Protein AF-A0A448AK67-F1 (afdb_monomer_lite)

Secondary structure (DSSP, 8-state):
-HHHHHHHHHHHHHHHHHHHHT--STTHHHHHHHHHHHHHHHHHHHHHHIIIIITTS-EEEE-S-S---TT--TTGGGGGSSSEEEEE--HHHHHHHHHTGGG-TT-HHHHHHHHHHHHHHHHHHHHHHHTT-TTEEEE-HHHHHHHH---PPP-HHHHHTTB-TT--TT-GGG---GGGTB-HHHHTTS-SSTT--TTS-HHHHHHHHHHHTTTTS-TT--HHHHHHHHHHHHHHHHHHHHHHHHHHT-EEE-S-HHHHHHHHHHHHHHHHHH--HHHHHHHHHHHHHHHHHHHHHTTT----HHHHHHHHHHTTHHHHHHHHHHHHHHH-SHHHHHHHHHHHHHHHH-

Structure (mmCIF, N/CA/C/O backbone):
data_AF-A0A448AK67-F1
#
_entry.id   AF-A0A448AK67-F1
#
loop_
_atom_site.group_PDB
_atom_site.id
_atom_site.type_symbol
_atom_site.label_atom_id
_atom_site.label_alt_id
_atom_site.label_comp_id
_atom_site.label_asym_id
_atom_site.label_entity_id
_atom_site.label_seq_id
_atom_site.pdbx_PDB_ins_code
_atom_site.Cartn_x
_atom_site.Cartn_y
_atom_site.Cartn_z
_atom_site.occupancy
_atom_site.B_iso_or_equiv
_atom_site.auth_seq_id
_atom_site.auth_comp_id
_atom_site.auth_asym_id
_atom_site.auth_atom_id
_atom_site.pdbx_PDB_model_num
ATOM 1 N N . MET A 1 1 ? -24.041 2.734 10.562 1.00 89.06 1 MET A N 1
ATOM 2 C CA . MET A 1 1 ? -23.127 2.331 9.462 1.00 89.06 1 MET A CA 1
ATOM 3 C C . MET A 1 1 ? -21.930 1.578 10.019 1.00 89.06 1 MET A C 1
ATOM 5 O O . MET A 1 1 ? -21.722 0.447 9.604 1.00 89.06 1 MET A O 1
ATOM 9 N N . LEU A 1 2 ? -21.221 2.155 10.997 1.00 90.81 2 LEU A N 1
ATOM 10 C CA . LEU A 1 2 ? -20.106 1.512 11.704 1.00 90.81 2 LEU A CA 1
ATOM 11 C C . LEU A 1 2 ? -20.457 0.111 12.234 1.00 90.81 2 LEU A C 1
ATOM 13 O O . LEU A 1 2 ? -19.720 -0.823 11.960 1.00 90.81 2 LEU A O 1
ATOM 17 N N . ASP A 1 3 ? -21.639 -0.088 12.827 1.00 93.88 3 ASP A N 1
ATOM 18 C CA . ASP A 1 3 ? -22.063 -1.426 13.288 1.00 93.88 3 ASP A CA 1
ATOM 19 C C . ASP A 1 3 ? -22.118 -2.471 12.164 1.00 93.88 3 ASP A C 1
ATOM 21 O O . ASP A 1 3 ? -21.787 -3.636 12.368 1.00 93.88 3 ASP A O 1
ATOM 25 N N . LYS A 1 4 ? -22.513 -2.064 10.947 1.00 95.62 4 LYS A N 1
ATOM 26 C CA . LYS A 1 4 ? -22.530 -2.958 9.778 1.00 95.62 4 LYS A CA 1
ATOM 27 C C . LYS A 1 4 ? -21.113 -3.277 9.298 1.00 95.62 4 LYS A C 1
ATOM 29 O O . LYS A 1 4 ? -20.881 -4.402 8.855 1.00 95.62 4 LYS A O 1
ATOM 34 N N . LEU A 1 5 ? -20.187 -2.318 9.383 1.00 94.94 5 LEU A N 1
ATOM 35 C CA . LEU A 1 5 ? -18.769 -2.549 9.093 1.00 94.94 5 LEU A CA 1
ATOM 36 C C . LEU A 1 5 ? -18.161 -3.503 10.122 1.00 94.94 5 LEU A C 1
ATOM 38 O O . LEU A 1 5 ? -17.613 -4.523 9.724 1.00 94.94 5 LEU A O 1
ATOM 42 N N . ASN A 1 6 ? -18.361 -3.247 11.416 1.00 95.81 6 ASN A N 1
ATOM 43 C CA . ASN A 1 6 ? -17.881 -4.106 12.502 1.00 95.81 6 ASN A CA 1
ATOM 44 C C . ASN A 1 6 ? -18.432 -5.532 12.359 1.00 95.81 6 ASN A C 1
ATOM 46 O O . ASN A 1 6 ? -17.672 -6.494 12.364 1.00 95.81 6 ASN A O 1
ATOM 50 N N . LYS A 1 7 ? -19.739 -5.679 12.091 1.00 97.25 7 LYS A N 1
ATOM 51 C CA . LYS A 1 7 ? -20.342 -6.988 11.800 1.00 97.25 7 LYS A CA 1
ATOM 52 C C . LYS A 1 7 ? -19.694 -7.671 10.591 1.00 97.25 7 LYS A C 1
ATOM 54 O O . LYS A 1 7 ? -19.496 -8.881 10.611 1.00 97.25 7 LYS A O 1
ATOM 59 N N . THR A 1 8 ? -19.354 -6.911 9.550 1.00 97.94 8 THR A N 1
ATOM 60 C CA . THR A 1 8 ? -18.662 -7.445 8.367 1.00 97.94 8 THR A CA 1
ATOM 61 C C . THR A 1 8 ? -17.252 -7.924 8.713 1.00 97.94 8 THR A C 1
ATOM 63 O O . THR A 1 8 ? -16.873 -8.988 8.239 1.00 97.94 8 THR A O 1
ATOM 66 N N . GLN A 1 9 ? -16.513 -7.225 9.583 1.00 98.12 9 GLN A N 1
ATOM 67 C CA . GLN A 1 9 ? -15.209 -7.688 10.081 1.00 98.12 9 GLN A CA 1
ATOM 68 C C . GLN A 1 9 ? -15.343 -8.998 10.874 1.00 98.12 9 GLN A C 1
ATOM 70 O O . GLN A 1 9 ? -14.605 -9.944 10.621 1.00 98.12 9 GLN A O 1
ATOM 75 N N . THR A 1 10 ? -16.346 -9.116 11.753 1.00 98.00 10 THR A N 1
ATOM 76 C CA . THR A 1 10 ? -16.616 -10.363 12.492 1.00 98.00 10 THR A CA 1
ATOM 77 C C . THR A 1 10 ? -17.006 -11.522 11.567 1.00 98.00 10 THR A C 1
ATOM 79 O O . THR A 1 10 ? -16.594 -12.662 11.779 1.00 98.00 10 THR A O 1
ATOM 82 N N . GLU A 1 11 ? -17.825 -11.266 10.543 1.00 98.44 11 GLU A N 1
ATOM 83 C CA . GLU A 1 11 ? -18.169 -12.271 9.530 1.00 98.44 11 GLU A CA 1
ATOM 84 C C . GLU A 1 11 ? -16.936 -12.689 8.720 1.00 98.44 11 GLU A C 1
ATOM 86 O O . GLU A 1 11 ? -16.759 -13.879 8.457 1.00 98.44 11 GLU A O 1
ATOM 91 N N . TYR A 1 12 ? -16.067 -11.733 8.380 1.00 98.50 12 TYR A N 1
ATOM 92 C CA . TYR A 1 12 ? -14.835 -12.007 7.653 1.00 98.50 12 TYR A CA 1
ATOM 93 C C . TYR A 1 12 ? -13.858 -12.845 8.479 1.00 98.50 12 TYR A C 1
ATOM 95 O O . TYR A 1 12 ? -13.353 -13.853 7.997 1.00 98.50 12 TYR A O 1
ATOM 103 N N . PHE A 1 13 ? -13.691 -12.518 9.760 1.00 98.50 13 PHE A N 1
ATOM 104 C CA . PHE A 1 13 ? -12.898 -13.302 10.704 1.00 98.50 13 PHE A CA 1
ATOM 105 C C . PHE A 1 13 ? -13.353 -14.763 10.786 1.00 98.50 13 PHE A C 1
ATOM 107 O O . PHE A 1 13 ? -12.536 -15.680 10.733 1.00 98.50 13 PHE A O 1
ATOM 114 N N . LYS A 1 14 ? -14.669 -15.002 10.857 1.00 98.25 14 LYS A N 1
ATOM 115 C CA . LYS A 1 14 ? -15.230 -16.363 10.862 1.00 98.25 14 LYS A CA 1
ATOM 116 C C . LYS A 1 14 ? -14.946 -17.109 9.559 1.00 98.25 14 LYS A C 1
ATOM 118 O O . LYS A 1 14 ? -14.622 -18.294 9.605 1.00 98.25 14 LYS A O 1
ATOM 123 N N . LEU A 1 15 ? -15.058 -16.425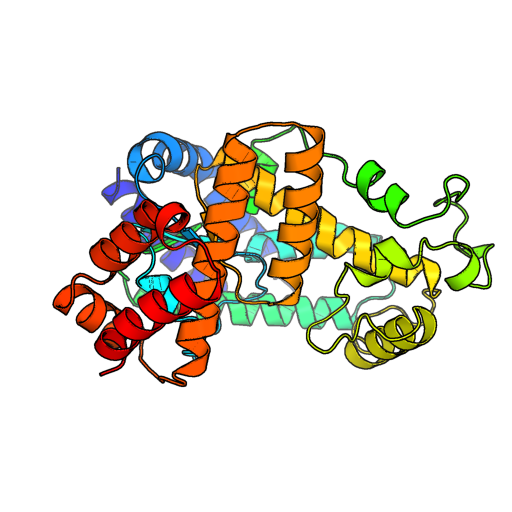 8.419 1.00 98.19 15 LEU A N 1
ATOM 124 C CA . LEU A 1 15 ? -14.719 -17.000 7.118 1.00 98.19 15 LEU A CA 1
ATOM 125 C C . LEU A 1 15 ? -13.239 -17.389 7.060 1.00 98.19 15 LEU A C 1
ATOM 127 O O . LEU A 1 15 ? -12.936 -18.522 6.699 1.00 98.19 15 LEU A O 1
ATOM 131 N N . LEU A 1 16 ? -12.336 -16.490 7.461 1.00 97.75 16 LEU A N 1
ATOM 132 C CA . LEU A 1 16 ? -10.899 -16.760 7.475 1.00 97.75 16 LEU A CA 1
ATOM 133 C C . LEU A 1 16 ? -10.538 -17.905 8.428 1.00 97.75 16 LEU A C 1
ATOM 135 O O . LEU A 1 16 ? -9.760 -18.769 8.039 1.00 97.75 16 LEU A O 1
ATOM 139 N N . LYS A 1 17 ? -11.150 -17.989 9.621 1.00 97.31 17 LYS A N 1
ATOM 140 C CA . LYS A 1 17 ? -10.943 -19.122 10.545 1.00 97.31 17 LYS A CA 1
ATOM 141 C C . LYS A 1 17 ? -11.359 -20.455 9.919 1.00 97.31 17 LYS A C 1
ATOM 143 O O . LYS A 1 17 ? -10.630 -21.434 10.038 1.00 97.31 17 LYS A O 1
ATOM 148 N N . SER A 1 18 ? -12.504 -20.488 9.235 1.00 95.94 18 SER A N 1
ATOM 149 C CA . SER A 1 18 ? -12.962 -21.687 8.520 1.00 95.94 18 SER A CA 1
ATOM 150 C C . SER A 1 18 ? -12.036 -22.050 7.363 1.00 95.94 18 SER A C 1
ATOM 152 O O . SER A 1 18 ? -11.704 -23.217 7.213 1.00 95.94 18 SER A O 1
ATOM 154 N N . ILE A 1 19 ? -11.604 -21.069 6.567 1.00 94.94 19 ILE A N 1
ATOM 155 C CA . ILE A 1 19 ? -10.659 -21.303 5.472 1.00 94.94 19 ILE A CA 1
ATOM 156 C C . ILE A 1 19 ? -9.353 -21.859 6.024 1.00 94.94 19 ILE A C 1
ATOM 158 O O . ILE A 1 19 ? -8.892 -22.876 5.531 1.00 94.94 19 ILE A O 1
ATOM 162 N N . ARG A 1 20 ? -8.787 -21.231 7.061 1.00 94.06 20 ARG A N 1
ATOM 163 C CA . ARG A 1 20 ? -7.493 -21.611 7.630 1.00 94.06 20 ARG A CA 1
ATOM 164 C C . ARG A 1 20 ? -7.476 -23.037 8.183 1.00 94.06 20 ARG A C 1
ATOM 166 O O . ARG A 1 20 ? -6.448 -23.698 8.063 1.00 94.06 20 ARG A O 1
ATOM 173 N N . ALA A 1 21 ? -8.589 -23.497 8.757 1.00 91.88 21 ALA A N 1
ATOM 174 C CA . ALA A 1 21 ? -8.736 -24.858 9.274 1.00 91.88 21 ALA A CA 1
ATOM 175 C C . ALA A 1 21 ? -8.690 -25.933 8.170 1.00 91.88 21 ALA A C 1
ATOM 177 O O . ALA A 1 21 ? -8.151 -27.010 8.402 1.00 91.88 21 ALA A O 1
ATOM 178 N N . ASP A 1 22 ? -9.197 -25.609 6.977 1.00 89.12 22 ASP A N 1
ATOM 179 C CA . ASP A 1 22 ? -9.280 -26.510 5.819 1.00 89.12 22 ASP A CA 1
ATOM 180 C C . ASP A 1 22 ? -8.235 -26.166 4.732 1.00 89.12 22 ASP A C 1
ATOM 182 O O . ASP A 1 22 ? -8.370 -26.568 3.571 1.00 89.12 22 ASP A O 1
ATOM 186 N N . LEU A 1 23 ? -7.238 -25.334 5.057 1.00 85.62 23 LEU A N 1
ATOM 187 C CA . LEU A 1 23 ? -6.332 -24.751 4.068 1.00 85.62 23 LEU A CA 1
ATOM 188 C C . LEU A 1 23 ? -5.204 -25.719 3.712 1.00 85.62 23 LEU A C 1
ATOM 190 O O . LEU A 1 23 ? -4.308 -25.955 4.520 1.00 85.62 23 LEU A O 1
ATOM 194 N N . ASP A 1 24 ? -5.211 -26.180 2.464 1.00 81.00 24 ASP A N 1
ATOM 195 C CA . ASP A 1 24 ? -4.074 -26.834 1.823 1.00 81.00 24 ASP A CA 1
ATOM 196 C C . ASP A 1 24 ? -3.498 -25.926 0.722 1.00 81.00 24 ASP A C 1
ATOM 198 O O . ASP A 1 24 ? -4.220 -25.195 0.036 1.00 81.00 24 ASP A O 1
ATOM 202 N N . VAL A 1 25 ? -2.179 -25.984 0.545 1.00 76.44 25 VAL A N 1
ATOM 203 C CA . VAL A 1 25 ? -1.403 -25.260 -0.468 1.00 76.44 25 VAL A CA 1
ATOM 204 C C . VAL A 1 25 ? -1.915 -25.572 -1.876 1.00 76.44 25 VAL A C 1
ATOM 206 O O . VAL A 1 25 ? -1.860 -24.717 -2.769 1.00 76.44 25 VAL A O 1
ATOM 209 N N . GLU A 1 26 ? -2.415 -26.783 -2.117 1.00 77.81 26 GLU A N 1
ATOM 210 C CA . GLU A 1 26 ? -2.932 -27.190 -3.427 1.00 77.81 26 GLU A CA 1
ATOM 211 C C . GLU A 1 26 ? -4.226 -26.441 -3.800 1.00 77.81 26 GLU A C 1
ATOM 213 O O . GLU A 1 26 ? -4.313 -25.918 -4.919 1.00 77.81 26 GLU A O 1
ATOM 218 N N . ASP A 1 27 ? -5.115 -26.221 -2.825 1.00 83.50 27 ASP A N 1
ATOM 219 C CA . ASP A 1 27 ? -6.487 -25.712 -2.998 1.00 83.50 27 ASP A CA 1
ATOM 220 C C . ASP A 1 27 ? -6.668 -24.208 -2.724 1.00 83.50 27 ASP A C 1
ATOM 222 O O . ASP A 1 27 ? -7.790 -23.700 -2.641 1.00 83.50 27 ASP A O 1
ATOM 226 N N . ILE A 1 28 ? -5.576 -23.446 -2.629 1.00 87.75 28 ILE A N 1
ATOM 227 C CA . ILE A 1 28 ? -5.622 -22.002 -2.334 1.00 87.75 28 ILE A CA 1
ATOM 228 C C . ILE A 1 28 ? -6.575 -21.226 -3.256 1.00 87.75 28 ILE A C 1
ATOM 230 O O . ILE A 1 28 ? -7.288 -20.344 -2.782 1.00 87.75 28 ILE A O 1
ATOM 234 N N . GLY A 1 29 ? -6.638 -21.560 -4.550 1.00 87.94 29 GLY A N 1
ATOM 235 C CA . GLY A 1 29 ? -7.537 -20.881 -5.494 1.00 87.94 29 GLY A CA 1
ATOM 236 C C . GLY A 1 29 ? -9.013 -20.991 -5.092 1.00 87.94 29 GLY A C 1
ATOM 237 O O . GLY A 1 29 ? -9.721 -19.989 -5.061 1.00 87.94 29 GLY A O 1
ATOM 238 N N . TYR A 1 30 ? -9.454 -22.185 -4.683 1.00 90.12 30 TYR A N 1
ATOM 239 C CA . TYR A 1 30 ? -10.825 -22.423 -4.226 1.00 90.12 30 TYR A CA 1
ATOM 240 C C . TYR A 1 30 ? -11.161 -21.633 -2.953 1.00 90.12 30 TYR A C 1
ATOM 242 O O . TYR A 1 30 ? -12.260 -21.093 -2.804 1.00 90.12 30 TYR A O 1
ATOM 250 N N . HIS A 1 31 ? -10.210 -21.529 -2.026 1.00 92.31 31 HIS A N 1
ATOM 251 C CA . HIS A 1 31 ? -10.400 -20.766 -0.793 1.00 92.31 31 HIS A CA 1
ATOM 252 C C . HIS A 1 31 ? -10.431 -19.254 -1.038 1.00 92.31 31 HIS A C 1
ATOM 254 O O . HIS A 1 31 ? -11.308 -18.566 -0.511 1.00 92.31 31 HIS A O 1
ATOM 260 N N . LEU A 1 32 ? -9.545 -18.739 -1.893 1.00 93.44 32 LEU A N 1
ATOM 261 C CA . LEU A 1 32 ? -9.559 -17.337 -2.316 1.00 93.44 32 LEU A CA 1
ATOM 262 C C . LEU A 1 32 ? -10.859 -16.975 -3.054 1.00 93.44 32 LEU A C 1
ATOM 264 O O . LEU A 1 32 ? -11.382 -15.877 -2.871 1.00 93.44 32 LEU A O 1
ATOM 268 N N . ASP A 1 33 ? -11.459 -17.910 -3.791 1.00 93.12 33 ASP A N 1
ATOM 269 C CA . ASP A 1 33 ? -12.769 -17.723 -4.424 1.00 93.12 33 ASP A CA 1
ATOM 270 C C . ASP A 1 33 ? -13.912 -17.509 -3.427 1.00 93.12 33 ASP A C 1
ATOM 272 O O . ASP A 1 33 ? -14.828 -16.709 -3.664 1.00 93.12 33 ASP A O 1
ATOM 276 N N . LYS A 1 34 ? -13.870 -18.178 -2.270 1.00 95.12 34 LYS A N 1
ATOM 277 C CA . LYS A 1 34 ? -14.830 -17.919 -1.185 1.00 95.12 34 LYS A CA 1
ATOM 278 C C . LYS A 1 34 ? -14.673 -16.495 -0.649 1.00 95.12 34 LYS A C 1
ATOM 280 O O . LYS A 1 34 ? -15.679 -15.816 -0.432 1.00 95.12 34 LYS A O 1
ATOM 285 N N . ILE A 1 35 ? -13.431 -16.030 -0.490 1.00 96.75 35 ILE A N 1
ATOM 286 C CA . ILE A 1 35 ? -13.109 -14.658 -0.063 1.00 96.75 35 ILE A CA 1
ATOM 287 C C . ILE A 1 35 ? -13.589 -13.644 -1.109 1.00 96.75 35 ILE A C 1
ATOM 289 O O . ILE A 1 35 ? -14.253 -12.665 -0.757 1.00 96.75 35 ILE A O 1
ATOM 293 N N . ARG A 1 36 ? -13.356 -13.917 -2.399 1.00 95.94 36 ARG A N 1
ATOM 294 C CA . ARG A 1 36 ? -13.821 -13.091 -3.522 1.00 95.94 36 ARG A CA 1
ATOM 295 C C . ARG A 1 36 ? -15.333 -12.909 -3.464 1.00 95.94 36 ARG A C 1
ATOM 297 O O . ARG A 1 36 ? -15.835 -11.787 -3.471 1.00 95.94 36 ARG A O 1
ATOM 304 N N . ASN A 1 37 ? -16.065 -14.014 -3.330 1.00 96.06 37 ASN A N 1
ATOM 305 C CA . ASN A 1 37 ? -17.523 -14.012 -3.237 1.00 96.06 37 ASN A CA 1
ATOM 306 C C . ASN A 1 37 ? -18.044 -13.264 -2.004 1.00 96.06 37 ASN A C 1
ATOM 308 O O . ASN A 1 37 ? -19.073 -12.585 -2.082 1.00 96.06 37 ASN A O 1
ATOM 312 N N . PHE A 1 38 ? -17.357 -13.380 -0.866 1.00 98.00 38 PHE A N 1
ATOM 313 C CA . PHE A 1 38 ? -17.692 -12.632 0.341 1.00 98.00 38 PHE A CA 1
ATOM 314 C C . PHE A 1 38 ? -17.591 -11.123 0.095 1.00 98.00 38 PHE A C 1
ATOM 316 O O . PHE A 1 38 ? -18.586 -10.410 0.253 1.00 98.00 38 PHE A O 1
ATOM 323 N N . TRP A 1 39 ? -16.436 -10.641 -0.364 1.00 97.44 39 TRP A N 1
ATOM 324 C CA . TRP A 1 39 ? -16.211 -9.211 -0.574 1.00 97.44 39 TRP A CA 1
ATOM 325 C C . TRP A 1 39 ? -17.051 -8.638 -1.708 1.00 97.44 39 TRP A C 1
ATOM 327 O O . TRP A 1 39 ? -17.624 -7.557 -1.555 1.00 97.44 39 TRP A O 1
ATOM 337 N N . PHE A 1 40 ? -17.253 -9.396 -2.786 1.00 95.31 40 PHE A N 1
ATOM 338 C CA . PHE A 1 40 ? -18.152 -8.997 -3.863 1.00 95.31 40 PHE A CA 1
ATOM 339 C C . PHE A 1 40 ? -19.573 -8.726 -3.349 1.00 95.31 40 PHE A C 1
ATOM 341 O O . PHE A 1 40 ? -20.180 -7.719 -3.715 1.00 95.31 40 PHE A O 1
ATOM 348 N N . LYS A 1 41 ? -20.107 -9.558 -2.443 1.00 95.94 41 LYS A N 1
ATOM 349 C CA . LYS A 1 41 ? -21.425 -9.332 -1.814 1.00 95.94 41 LYS A CA 1
ATOM 350 C C . LYS A 1 41 ? -21.443 -8.111 -0.887 1.00 95.94 41 LYS A C 1
ATOM 352 O O . LYS A 1 41 ? -22.504 -7.522 -0.682 1.00 95.94 41 LYS A O 1
ATOM 357 N N . LYS A 1 42 ? -20.296 -7.724 -0.324 1.00 96.62 42 LYS A N 1
ATOM 358 C CA . LYS A 1 42 ? -20.153 -6.581 0.594 1.00 96.62 42 LYS A CA 1
ATOM 359 C C . LYS A 1 42 ? -19.771 -5.273 -0.102 1.00 96.62 42 LYS A C 1
ATOM 361 O O . LYS A 1 42 ? -19.862 -4.233 0.543 1.00 96.62 42 LYS A O 1
ATOM 366 N N . ARG A 1 43 ? -19.436 -5.286 -1.399 1.00 95.00 43 ARG A N 1
ATOM 367 C CA . ARG A 1 43 ? -18.977 -4.104 -2.159 1.00 95.00 43 ARG A CA 1
ATOM 368 C C . ARG A 1 43 ? -19.835 -2.856 -1.930 1.00 95.00 43 ARG A C 1
ATOM 370 O O . ARG A 1 43 ? -19.312 -1.815 -1.552 1.00 95.00 43 ARG A O 1
ATOM 377 N N . ARG A 1 44 ? -21.166 -3.002 -1.983 1.00 94.25 44 ARG A N 1
ATOM 378 C CA . ARG A 1 44 ? -22.095 -1.877 -1.819 1.00 94.25 44 ARG A CA 1
ATOM 379 C C . ARG A 1 44 ? -22.064 -1.270 -0.424 1.00 94.25 44 ARG A C 1
ATOM 381 O O . ARG A 1 44 ? -22.253 -0.068 -0.269 1.00 94.25 44 ARG A O 1
ATOM 388 N N . LEU A 1 45 ? -21.827 -2.087 0.601 1.00 95.88 45 LEU A N 1
ATOM 389 C CA . LEU A 1 45 ? -21.641 -1.587 1.959 1.00 95.88 45 LEU A CA 1
ATOM 390 C C . LEU A 1 45 ? -20.374 -0.731 2.046 1.00 95.88 45 LEU A C 1
ATOM 392 O O . LEU A 1 45 ? -20.418 0.321 2.675 1.00 95.88 45 LEU A O 1
ATOM 396 N N . ILE A 1 46 ? -19.283 -1.170 1.413 1.00 96.00 46 ILE A N 1
ATOM 397 C CA . ILE A 1 46 ? -18.006 -0.446 1.402 1.00 96.00 46 ILE A CA 1
ATOM 398 C C . ILE A 1 46 ? -18.115 0.857 0.604 1.00 96.00 46 ILE A C 1
ATOM 400 O O . ILE A 1 46 ? -17.662 1.887 1.089 1.00 96.00 46 ILE A O 1
ATOM 404 N N . GLU A 1 47 ? -18.791 0.859 -0.549 1.00 93.81 47 GLU A N 1
ATOM 405 C CA . GLU A 1 47 ? -19.079 2.085 -1.312 1.00 93.81 47 GLU A CA 1
ATOM 406 C C . GLU A 1 47 ? -19.830 3.121 -0.461 1.00 93.81 47 GLU A C 1
ATOM 408 O O . GLU A 1 47 ? -19.451 4.288 -0.386 1.00 93.81 47 GLU A O 1
ATOM 413 N N . ILE A 1 48 ? -20.886 2.690 0.238 1.00 94.00 48 ILE A N 1
ATOM 414 C CA . ILE A 1 48 ? -21.662 3.578 1.110 1.00 94.00 48 ILE A CA 1
ATOM 415 C C . ILE A 1 48 ? -20.808 4.024 2.310 1.00 94.00 48 ILE A C 1
ATOM 417 O O . ILE A 1 48 ? -20.842 5.190 2.698 1.00 94.00 48 ILE A O 1
ATOM 421 N N . ALA A 1 49 ? -20.018 3.129 2.906 1.00 94.19 49 ALA A N 1
ATOM 422 C CA . ALA A 1 49 ? -19.100 3.495 3.981 1.00 94.19 49 ALA A CA 1
ATOM 423 C C . ALA A 1 49 ? -18.082 4.544 3.523 1.00 94.19 49 ALA A C 1
ATOM 425 O O . ALA A 1 49 ? -17.853 5.516 4.237 1.00 94.19 49 ALA A O 1
ATOM 426 N N . SER A 1 50 ? -17.551 4.419 2.310 1.00 93.19 50 SER A N 1
ATOM 427 C CA . SER A 1 50 ? -16.687 5.439 1.735 1.00 93.19 50 SER A CA 1
ATOM 428 C C . SER A 1 50 ? -17.379 6.792 1.653 1.00 93.19 50 SER A C 1
ATOM 430 O O . SER A 1 50 ? -16.841 7.768 2.157 1.00 93.19 50 SER A O 1
ATOM 432 N N . GLN A 1 51 ? -18.604 6.863 1.137 1.00 91.31 51 GLN A N 1
ATOM 433 C CA . GLN A 1 51 ? -19.295 8.143 0.948 1.00 91.31 51 GLN A CA 1
ATOM 434 C C . GLN A 1 51 ? -19.700 8.848 2.250 1.00 91.31 51 GLN A C 1
ATOM 436 O O . GLN A 1 51 ? -19.747 10.079 2.282 1.00 91.31 51 GLN A O 1
ATOM 441 N N . TYR A 1 52 ? -20.018 8.092 3.306 1.00 90.50 52 TYR A N 1
ATOM 442 C CA . TYR A 1 52 ? -20.621 8.644 4.529 1.00 90.50 52 TYR A CA 1
ATOM 443 C C . TYR A 1 52 ? -19.765 8.505 5.792 1.00 90.50 52 TYR A C 1
ATOM 445 O O . TYR A 1 52 ? -20.054 9.171 6.785 1.00 90.50 52 TYR A O 1
ATOM 453 N N . VAL A 1 53 ? -18.757 7.629 5.790 1.00 90.56 53 VAL A N 1
ATOM 454 C CA . VAL A 1 53 ? -17.860 7.389 6.933 1.00 90.56 53 VAL A CA 1
ATOM 455 C C . VAL A 1 53 ? -16.442 7.850 6.610 1.00 90.56 53 VAL A C 1
ATOM 457 O O . VAL A 1 53 ? -15.890 8.631 7.383 1.00 90.56 53 VAL A O 1
ATOM 460 N N . PHE A 1 54 ? -15.859 7.391 5.497 1.00 89.94 54 PHE A N 1
ATOM 461 C CA . PHE A 1 54 ? -14.453 7.671 5.157 1.00 89.94 54 PHE A CA 1
ATOM 462 C C . PHE A 1 54 ? -14.264 9.041 4.494 1.00 89.94 54 PHE A C 1
ATOM 464 O O . PHE A 1 54 ? -13.318 9.773 4.787 1.00 89.94 54 PHE A O 1
ATOM 471 N N . ASN A 1 55 ? -15.215 9.433 3.650 1.00 80.19 55 ASN A N 1
ATOM 472 C CA . ASN A 1 55 ? -15.280 10.774 3.102 1.00 80.19 55 ASN A CA 1
ATOM 473 C C . ASN A 1 55 ? -15.458 11.763 4.262 1.00 80.19 55 ASN A C 1
ATOM 475 O O . ASN A 1 55 ? -16.380 11.617 5.070 1.00 80.19 55 ASN A O 1
ATOM 479 N N . LYS A 1 56 ? -14.592 12.783 4.317 1.00 66.50 56 LYS A N 1
ATOM 480 C CA . LYS A 1 56 ? -14.505 13.822 5.367 1.00 66.50 56 LYS A CA 1
ATOM 481 C C . LYS A 1 56 ? -13.796 13.429 6.671 1.00 66.50 56 LYS A C 1
ATOM 483 O O . LYS A 1 56 ? -13.906 14.178 7.641 1.00 66.50 56 LYS A O 1
ATOM 488 N N . SER A 1 57 ? -13.096 12.295 6.745 1.00 73.38 57 SER A N 1
ATOM 489 C CA . SER A 1 57 ? -12.562 11.801 8.027 1.00 73.38 57 SER A CA 1
ATOM 490 C C . SER A 1 57 ? -11.065 11.491 8.081 1.00 73.38 57 SER A C 1
ATOM 492 O O . SER A 1 57 ? -10.667 10.749 8.967 1.00 73.38 57 SER A O 1
ATOM 494 N N . ASP A 1 58 ? -10.219 12.065 7.214 1.00 86.62 58 ASP A N 1
ATOM 495 C CA . ASP A 1 58 ? -8.770 11.767 7.200 1.00 86.62 58 ASP A CA 1
ATOM 496 C C . ASP A 1 58 ? -8.515 10.256 7.338 1.00 86.62 58 ASP A C 1
ATOM 498 O O . ASP A 1 58 ? -7.886 9.788 8.287 1.00 86.62 58 ASP A O 1
ATOM 502 N N . THR A 1 59 ? -9.127 9.486 6.435 1.00 93.94 59 THR A N 1
ATOM 503 C CA . THR A 1 59 ? -9.014 8.026 6.417 1.00 93.94 59 THR A CA 1
ATOM 504 C C . THR A 1 59 ? -7.785 7.629 5.618 1.00 93.94 59 THR A C 1
ATOM 506 O O . THR A 1 59 ? -7.635 8.054 4.469 1.00 93.94 59 THR A O 1
ATOM 509 N N . TYR A 1 60 ? -6.936 6.789 6.202 1.00 94.69 60 TYR A N 1
ATOM 510 C CA . TYR A 1 60 ? -5.736 6.281 5.545 1.00 94.69 60 TYR A CA 1
ATOM 511 C C . TYR A 1 60 ? -5.864 4.793 5.281 1.00 94.69 60 TYR A C 1
ATOM 513 O O . TYR A 1 60 ? -6.473 4.072 6.074 1.00 94.69 60 TYR A O 1
ATOM 521 N N . PHE A 1 61 ? -5.281 4.327 4.181 1.00 95.44 61 PHE A N 1
ATOM 522 C CA . PHE A 1 61 ? -5.238 2.908 3.873 1.00 95.44 61 PHE A CA 1
ATOM 523 C C . PHE A 1 61 ? -3.811 2.418 3.637 1.00 95.44 61 PHE A C 1
ATOM 525 O O . PHE A 1 61 ? -3.070 2.978 2.833 1.00 95.44 61 PHE A O 1
ATOM 532 N N . TYR A 1 62 ? -3.426 1.382 4.374 1.00 95.50 62 TYR A N 1
ATOM 533 C CA . TYR A 1 62 ? -2.139 0.711 4.273 1.00 95.50 62 TYR A CA 1
ATOM 534 C C . TYR A 1 62 ? -2.176 -0.223 3.069 1.00 95.50 62 TYR A C 1
ATOM 536 O O . TYR A 1 62 ? -2.945 -1.185 3.065 1.00 95.50 62 TYR A O 1
ATOM 544 N N . THR A 1 63 ? -1.391 0.083 2.038 1.00 94.50 63 THR A N 1
ATOM 545 C CA . THR A 1 63 ? -1.460 -0.588 0.731 1.00 94.50 63 THR A CA 1
ATOM 546 C C . THR A 1 63 ? -0.068 -0.900 0.187 1.00 94.50 63 THR A C 1
ATOM 548 O O . THR A 1 63 ? 0.942 -0.630 0.833 1.00 94.50 63 THR A O 1
ATOM 551 N N . ALA A 1 64 ? -0.025 -1.515 -0.998 1.00 88.88 64 ALA A N 1
ATOM 552 C CA . ALA A 1 64 ? 1.190 -1.933 -1.696 1.00 88.88 64 ALA A CA 1
ATOM 553 C C . ALA A 1 64 ? 2.116 -2.868 -0.900 1.00 88.88 64 ALA A C 1
ATOM 555 O O . ALA A 1 64 ? 3.303 -2.982 -1.195 1.00 88.88 64 ALA A O 1
ATOM 556 N N . THR A 1 65 ? 1.571 -3.569 0.091 1.00 86.81 65 THR A N 1
ATOM 557 C CA . THR A 1 65 ? 2.292 -4.606 0.825 1.00 86.81 65 THR A CA 1
ATOM 558 C C . THR A 1 65 ? 1.811 -5.997 0.421 1.00 86.81 65 THR A C 1
ATOM 560 O O . THR A 1 65 ? 0.666 -6.189 0.009 1.00 86.81 65 THR A O 1
ATOM 563 N N . SER A 1 66 ? 2.691 -6.984 0.573 1.00 82.06 66 SER A N 1
ATOM 564 C CA . SER A 1 66 ? 2.326 -8.398 0.450 1.00 82.06 66 SER A CA 1
ATOM 565 C C . SER A 1 66 ? 1.650 -8.946 1.711 1.00 82.06 66 SER A C 1
ATOM 567 O O . SER A 1 66 ? 0.784 -9.809 1.622 1.00 82.06 66 SER A O 1
ATOM 569 N N . ARG A 1 67 ? 2.001 -8.424 2.889 1.00 83.94 67 ARG A N 1
ATOM 570 C CA . ARG A 1 67 ? 1.382 -8.786 4.169 1.00 83.94 67 ARG A CA 1
ATOM 571 C C . ARG A 1 67 ? 1.621 -7.703 5.214 1.00 83.94 67 ARG A C 1
ATOM 573 O O . ARG A 1 67 ? 2.587 -6.945 5.116 1.00 83.94 67 ARG A O 1
ATOM 580 N N . PHE A 1 68 ? 0.761 -7.633 6.219 1.00 87.06 68 PHE A N 1
ATOM 581 C CA . PHE A 1 68 ? 1.013 -6.825 7.405 1.00 87.06 68 PHE A CA 1
ATOM 582 C C . PHE A 1 68 ? 1.695 -7.711 8.446 1.00 87.06 68 PHE A C 1
ATOM 584 O O . PHE A 1 68 ? 1.019 -8.481 9.116 1.00 87.06 68 PHE A O 1
ATOM 591 N N . ASN A 1 69 ? 3.021 -7.623 8.570 1.00 84.75 69 ASN A N 1
ATOM 592 C CA . ASN A 1 69 ? 3.745 -8.428 9.551 1.00 84.75 69 ASN A CA 1
ATOM 593 C C . ASN A 1 69 ? 3.423 -7.953 10.973 1.00 84.75 69 ASN A C 1
ATOM 595 O O . ASN A 1 69 ? 3.993 -6.963 11.426 1.00 84.75 69 ASN A O 1
ATOM 599 N N . VAL A 1 70 ? 2.537 -8.664 11.673 1.00 85.56 70 VAL A N 1
ATOM 600 C CA . VAL A 1 70 ? 2.071 -8.279 13.017 1.00 85.56 70 VAL A CA 1
ATOM 601 C C . VAL A 1 70 ? 3.163 -8.347 14.086 1.00 85.56 70 VAL A C 1
ATOM 603 O O . VAL A 1 70 ? 3.009 -7.751 15.151 1.00 85.56 70 VAL A O 1
ATOM 606 N N . GLU A 1 71 ? 4.258 -9.059 13.811 1.00 85.06 71 GLU A N 1
ATOM 607 C CA . GLU A 1 71 ? 5.429 -9.132 14.689 1.00 85.06 71 GLU A CA 1
ATOM 608 C C . GLU A 1 71 ? 6.332 -7.896 14.564 1.00 85.06 71 GLU A C 1
ATOM 610 O O . GLU A 1 71 ? 7.079 -7.583 15.490 1.00 85.06 71 GLU A O 1
ATOM 615 N N . SER A 1 72 ? 6.270 -7.178 13.436 1.00 86.75 72 SER A N 1
ATOM 616 C CA . SER A 1 72 ? 7.035 -5.946 13.227 1.00 86.75 72 SER A CA 1
ATOM 617 C C . SER A 1 72 ? 6.280 -4.748 13.798 1.00 86.75 72 SER A C 1
ATOM 619 O O . SER A 1 72 ? 5.094 -4.545 13.539 1.00 86.75 72 SER A O 1
ATOM 621 N N . THR A 1 73 ? 6.993 -3.915 14.552 1.00 89.12 73 THR A N 1
ATOM 622 C CA . THR A 1 73 ? 6.473 -2.656 15.102 1.00 89.12 73 THR A CA 1
ATOM 623 C C . THR A 1 73 ? 6.758 -1.451 14.201 1.00 89.12 73 THR A C 1
ATOM 625 O O . THR A 1 73 ? 6.178 -0.387 14.411 1.00 89.12 73 THR A O 1
ATOM 628 N N . ASP A 1 74 ? 7.551 -1.623 13.137 1.00 86.69 74 ASP A N 1
ATOM 629 C CA . ASP A 1 74 ? 8.072 -0.543 12.277 1.00 86.69 74 ASP A CA 1
ATOM 630 C C . ASP A 1 74 ? 6.979 0.312 11.626 1.00 86.69 74 ASP A C 1
ATOM 632 O O . ASP A 1 74 ? 7.194 1.469 11.262 1.00 86.69 74 ASP A O 1
ATOM 636 N N . ASN A 1 75 ? 5.791 -0.268 11.459 1.00 90.25 75 ASN A N 1
ATOM 637 C CA . ASN A 1 75 ? 4.660 0.361 10.791 1.00 90.25 75 ASN A CA 1
ATOM 638 C C . ASN A 1 75 ? 3.492 0.660 11.738 1.00 90.25 75 ASN A C 1
ATOM 640 O O . ASN A 1 75 ? 2.438 1.097 11.275 1.00 90.25 75 ASN A O 1
ATOM 644 N N . ASN A 1 76 ? 3.656 0.481 13.054 1.00 93.38 76 ASN A N 1
ATOM 645 C CA . ASN A 1 76 ? 2.559 0.652 14.010 1.00 93.38 76 ASN A CA 1
ATOM 646 C C . ASN A 1 76 ? 2.052 2.096 14.107 1.00 93.38 76 ASN A C 1
ATOM 648 O O . ASN A 1 76 ? 0.895 2.308 14.478 1.00 93.38 76 ASN A O 1
ATOM 652 N N . ILE A 1 77 ? 2.850 3.082 13.678 1.00 93.81 77 ILE A N 1
ATOM 653 C CA . ILE A 1 77 ? 2.403 4.474 13.523 1.00 93.81 77 ILE A CA 1
ATOM 654 C C . ILE A 1 77 ? 1.149 4.602 12.650 1.00 93.81 77 ILE A C 1
ATOM 656 O O . ILE A 1 77 ? 0.328 5.490 12.873 1.00 93.81 77 ILE A O 1
ATOM 660 N N . PHE A 1 78 ? 0.939 3.677 11.709 1.00 94.56 78 PHE A N 1
ATOM 661 C CA . PHE A 1 78 ? -0.262 3.638 10.884 1.00 94.56 78 PHE A CA 1
ATOM 662 C C . PHE A 1 78 ? -1.552 3.638 11.720 1.00 94.56 78 PHE A C 1
ATOM 664 O O . PHE A 1 78 ? -2.489 4.356 11.381 1.00 94.56 78 PHE A O 1
ATOM 671 N N . PHE A 1 79 ? -1.591 2.920 12.850 1.00 94.25 79 PHE A N 1
ATOM 672 C CA . PHE A 1 79 ? -2.791 2.765 13.687 1.00 94.25 79 PHE A CA 1
ATOM 673 C C . PHE A 1 79 ? -3.240 4.033 14.422 1.00 94.25 79 PHE A C 1
ATOM 675 O O . PHE A 1 79 ? -4.308 4.030 15.044 1.00 94.25 79 PHE A O 1
ATOM 682 N N . VAL A 1 80 ? -2.435 5.096 14.379 1.00 93.56 80 VAL A N 1
ATOM 683 C CA . VAL A 1 80 ? -2.703 6.366 15.070 1.00 93.56 80 VAL A CA 1
ATOM 684 C C . VAL A 1 80 ? -2.727 7.569 14.126 1.00 93.56 80 VAL A C 1
ATOM 686 O O . VAL A 1 80 ? -2.963 8.695 14.565 1.00 93.56 80 VAL A O 1
ATOM 689 N N . ILE A 1 81 ? -2.527 7.346 12.823 1.00 90.31 81 ILE A N 1
ATOM 690 C CA . ILE A 1 81 ? -2.647 8.378 11.792 1.00 90.31 81 ILE A CA 1
ATOM 691 C C . ILE A 1 81 ? -4.073 8.364 11.245 1.00 90.31 81 ILE A C 1
ATOM 693 O O . ILE A 1 81 ? -4.531 7.362 10.700 1.00 90.31 81 ILE A O 1
ATOM 697 N N . GLY A 1 82 ? -4.765 9.498 11.330 1.00 89.38 82 GLY A N 1
ATOM 698 C CA . GLY A 1 82 ? -6.133 9.616 10.827 1.00 89.38 82 GLY A CA 1
ATOM 699 C C . GLY A 1 82 ? -7.215 9.213 11.817 1.00 89.38 82 GLY A C 1
ATOM 700 O O . GLY A 1 82 ? -6.945 8.678 12.892 1.00 89.38 82 GLY A O 1
ATOM 701 N N . LYS A 1 83 ? -8.472 9.451 11.435 1.00 91.56 83 LYS A N 1
ATOM 702 C CA . LYS A 1 83 ? -9.620 9.002 12.235 1.00 91.56 83 LYS A CA 1
ATOM 703 C C . LYS A 1 83 ? -9.917 7.520 12.026 1.00 91.56 83 LYS A C 1
ATOM 705 O O . LYS A 1 83 ? -10.348 6.854 12.966 1.00 91.56 83 LYS A O 1
ATOM 710 N N . TYR A 1 84 ? -9.722 7.040 10.800 1.00 94.50 84 TYR A N 1
ATOM 711 C CA . TYR A 1 84 ? -9.932 5.653 10.403 1.00 94.50 84 TYR A CA 1
ATOM 712 C C . TYR A 1 84 ? -8.716 5.127 9.652 1.00 94.50 84 TYR A C 1
ATOM 714 O O . TYR A 1 84 ? -8.087 5.848 8.873 1.00 94.50 84 TYR A O 1
ATOM 722 N N . GLN A 1 85 ? -8.437 3.848 9.865 1.00 95.62 85 GLN A N 1
ATOM 723 C CA . GLN A 1 85 ? -7.340 3.128 9.241 1.00 95.62 85 GLN A CA 1
ATOM 724 C C . GLN A 1 85 ? -7.896 1.916 8.507 1.00 95.62 85 GLN A C 1
ATOM 726 O O . GLN A 1 85 ? -8.702 1.166 9.057 1.00 95.62 85 GLN A O 1
ATOM 731 N N . ILE A 1 86 ? -7.470 1.707 7.268 1.00 96.88 86 ILE A N 1
ATOM 732 C CA . ILE A 1 86 ? -7.888 0.556 6.472 1.00 96.88 86 ILE A CA 1
ATOM 733 C C . ILE A 1 86 ? -6.659 -0.243 6.055 1.00 96.88 86 ILE A C 1
ATOM 735 O O . ILE A 1 86 ? -5.770 0.295 5.411 1.00 96.88 86 ILE A O 1
ATOM 739 N N . TYR A 1 87 ? -6.590 -1.526 6.385 1.00 97.19 87 TYR A N 1
ATOM 740 C CA . TYR A 1 87 ? -5.623 -2.409 5.748 1.00 97.19 87 TYR A CA 1
ATOM 741 C C . TYR A 1 87 ? -6.207 -2.934 4.435 1.00 97.19 87 TYR A C 1
ATOM 743 O O . TYR A 1 87 ? -7.259 -3.580 4.432 1.00 97.19 87 TYR A O 1
ATOM 751 N N . ASP A 1 88 ? -5.536 -2.616 3.328 1.00 96.31 88 ASP A N 1
ATOM 752 C CA . ASP A 1 88 ? -5.884 -3.092 1.995 1.00 96.31 88 ASP A CA 1
ATOM 753 C C . ASP A 1 88 ? -5.477 -4.552 1.827 1.00 96.31 88 ASP A C 1
ATOM 755 O O . ASP A 1 88 ? -4.315 -4.870 1.573 1.00 96.31 88 ASP A O 1
ATOM 759 N N . ASP A 1 89 ? -6.454 -5.431 2.016 1.00 95.25 89 ASP A N 1
ATOM 760 C CA . ASP A 1 89 ? -6.252 -6.874 2.030 1.00 95.25 89 ASP A CA 1
ATOM 761 C C . ASP A 1 89 ? -5.730 -7.386 0.665 1.00 95.25 89 ASP A C 1
ATOM 763 O O . ASP A 1 89 ? -6.451 -7.322 -0.342 1.00 95.25 89 ASP A O 1
ATOM 767 N N . PRO A 1 90 ? -4.491 -7.917 0.608 1.00 91.69 90 PRO A N 1
ATOM 768 C CA . PRO A 1 90 ? -3.856 -8.319 -0.638 1.00 91.69 90 PRO A CA 1
ATOM 769 C C . PRO A 1 90 ? -4.305 -9.701 -1.132 1.00 91.69 90 PRO A C 1
ATOM 771 O O . PRO A 1 90 ? -3.956 -10.066 -2.255 1.00 91.69 90 PRO A O 1
ATOM 774 N N . LEU A 1 91 ? -5.075 -10.478 -0.354 1.00 93.94 91 LEU A N 1
ATOM 775 C CA . LEU A 1 91 ? -5.383 -11.880 -0.666 1.00 93.94 91 LEU A CA 1
ATOM 776 C C . LEU A 1 91 ? -5.985 -12.073 -2.063 1.00 93.94 91 LEU A C 1
ATOM 778 O O . LEU A 1 91 ? -5.625 -13.002 -2.785 1.00 93.94 91 LEU A O 1
ATOM 782 N N . LEU A 1 92 ? -6.867 -11.164 -2.478 1.00 91.50 92 LEU A N 1
ATOM 783 C CA . LEU A 1 92 ? -7.516 -11.233 -3.789 1.00 91.50 92 LEU A CA 1
ATOM 784 C C . LEU A 1 92 ? -6.603 -10.811 -4.945 1.00 91.50 92 LEU A C 1
ATOM 786 O O . LEU A 1 92 ? -6.826 -11.250 -6.070 1.00 91.50 92 LEU A O 1
ATOM 790 N N . SER A 1 93 ? -5.532 -10.059 -4.674 1.00 85.88 93 SER A N 1
ATOM 791 C CA . SER A 1 93 ? -4.496 -9.784 -5.682 1.00 85.88 93 SER A CA 1
ATOM 792 C C . SER A 1 93 ? -3.733 -11.061 -6.052 1.00 85.88 93 SER A C 1
ATOM 794 O O . SER A 1 93 ? -3.312 -11.229 -7.194 1.00 85.88 93 SER A O 1
ATOM 796 N N . TYR A 1 94 ? -3.582 -11.999 -5.111 1.00 85.38 94 TYR A N 1
ATOM 797 C CA . TYR A 1 94 ? -2.941 -13.287 -5.380 1.00 85.38 94 TYR A CA 1
ATOM 798 C C . TYR A 1 94 ? -3.807 -14.219 -6.216 1.00 85.38 94 TYR A C 1
ATOM 800 O O . TYR A 1 94 ? -3.270 -14.967 -7.032 1.00 85.38 94 TYR A O 1
ATOM 808 N N . LEU A 1 95 ? -5.132 -14.153 -6.059 1.00 84.88 95 LEU A N 1
ATOM 809 C CA . LEU A 1 95 ? -6.057 -14.949 -6.863 1.00 84.88 95 LEU A CA 1
ATOM 810 C C . LEU A 1 95 ? -5.886 -14.651 -8.356 1.00 84.88 95 LEU A C 1
ATOM 812 O O . LEU A 1 95 ? -5.760 -15.585 -9.140 1.00 84.88 95 LEU A O 1
ATOM 816 N N . GLU A 1 96 ? -5.781 -13.373 -8.734 1.00 78.75 96 GLU A N 1
ATOM 817 C CA . GLU A 1 96 ? -5.598 -12.971 -10.136 1.00 78.75 96 GLU A CA 1
ATOM 818 C C . GLU A 1 96 ? -4.329 -13.572 -10.763 1.00 78.75 96 GLU A C 1
ATOM 820 O O . GLU A 1 96 ? -4.321 -13.928 -11.941 1.00 78.75 96 GLU A O 1
ATOM 825 N N . VAL A 1 97 ? -3.258 -13.721 -9.978 1.00 78.56 97 VAL A N 1
ATOM 826 C CA . VAL A 1 97 ? -2.002 -14.341 -10.428 1.00 78.56 97 VAL A CA 1
ATOM 827 C C . VAL A 1 97 ? -2.134 -15.866 -10.493 1.00 78.56 97 VAL A C 1
ATOM 829 O O . VAL A 1 97 ? -1.677 -16.490 -11.449 1.00 78.56 97 VAL A O 1
ATOM 832 N N . ILE A 1 98 ? -2.788 -16.475 -9.499 1.00 77.56 98 ILE A N 1
ATOM 833 C CA . ILE A 1 98 ? -2.981 -17.930 -9.394 1.00 77.56 98 ILE A CA 1
ATOM 834 C C . ILE A 1 98 ? -3.971 -18.457 -10.446 1.00 77.56 98 ILE A C 1
ATOM 836 O O . ILE A 1 98 ? -3.828 -19.597 -10.881 1.00 77.56 98 ILE A O 1
ATOM 840 N N . GLU A 1 99 ? -4.966 -17.678 -10.870 1.00 75.69 99 GLU A N 1
ATOM 841 C CA . GLU A 1 99 ? -5.915 -18.075 -11.922 1.00 75.69 99 GLU A CA 1
ATOM 842 C C . GLU A 1 99 ? -5.281 -18.030 -13.325 1.00 75.69 99 GLU A C 1
ATOM 844 O O . GLU A 1 99 ? -5.679 -18.788 -14.204 1.00 75.69 99 GLU A O 1
ATOM 849 N N . ARG A 1 100 ? -4.237 -17.216 -13.543 1.00 69.25 100 ARG A N 1
ATOM 850 C CA . ARG A 1 100 ? -3.560 -17.053 -14.849 1.00 69.25 100 ARG A CA 1
ATOM 851 C C . ARG A 1 100 ? -2.460 -18.088 -15.132 1.00 69.25 100 ARG A C 1
ATOM 853 O O . ARG A 1 100 ? -1.580 -17.828 -15.957 1.00 69.25 100 ARG A O 1
ATOM 860 N N . LYS A 1 101 ? -2.510 -19.255 -14.475 1.00 57.88 101 LYS A N 1
ATOM 861 C CA . LYS A 1 101 ? -1.488 -20.328 -14.507 1.00 57.88 101 LYS A CA 1
ATOM 862 C C . LYS A 1 101 ? -1.016 -20.718 -15.908 1.00 57.88 101 LYS A C 1
ATOM 864 O O . LYS A 1 101 ? 0.174 -20.963 -16.081 1.00 57.88 101 LYS A O 1
ATOM 869 N N . ASP A 1 102 ? -1.900 -20.698 -16.902 1.00 51.31 102 ASP A N 1
ATOM 870 C CA . ASP A 1 102 ? -1.564 -21.082 -18.281 1.00 51.31 102 ASP A CA 1
ATOM 871 C C . ASP A 1 102 ? -0.552 -20.127 -18.947 1.00 51.31 102 ASP A C 1
ATOM 873 O O . ASP A 1 102 ? 0.165 -20.512 -19.866 1.00 51.31 102 ASP A O 1
ATOM 877 N N . THR A 1 103 ? -0.417 -18.900 -18.437 1.00 52.19 103 THR A N 1
ATOM 878 C CA . THR A 1 103 ? 0.585 -17.909 -18.886 1.00 52.19 103 THR A CA 1
ATOM 879 C C . THR A 1 103 ? 1.927 -18.035 -18.151 1.00 52.19 103 THR A C 1
ATOM 881 O O . THR A 1 103 ? 2.888 -17.345 -18.479 1.00 52.19 103 THR A O 1
ATOM 884 N N . VAL A 1 104 ? 1.995 -18.882 -17.118 1.00 54.69 104 VAL A N 1
ATOM 885 C CA . VAL A 1 104 ? 3.001 -18.846 -16.040 1.00 54.69 104 VAL A CA 1
ATOM 886 C C . VAL A 1 104 ? 3.828 -20.151 -16.018 1.00 54.69 104 VAL A C 1
ATOM 888 O O . VAL A 1 104 ? 4.430 -20.511 -15.011 1.00 54.69 104 VAL A O 1
ATOM 891 N N . LEU A 1 105 ? 3.928 -20.831 -17.170 1.00 51.72 105 LEU A N 1
ATOM 892 C CA . LEU A 1 105 ? 4.613 -22.120 -17.418 1.00 51.72 105 LEU A CA 1
ATOM 893 C C . LEU A 1 105 ? 6.096 -22.212 -16.978 1.00 51.72 105 LEU A C 1
ATOM 895 O O . LEU A 1 105 ? 6.693 -23.283 -17.055 1.00 51.72 105 LEU A O 1
ATOM 899 N N . HIS A 1 106 ? 6.704 -21.121 -16.505 1.00 57.53 106 HIS A N 1
ATOM 900 C CA . HIS A 1 106 ? 8.102 -21.061 -16.054 1.00 57.53 106 HIS A CA 1
ATOM 901 C C . HIS A 1 106 ? 8.284 -20.537 -14.618 1.00 57.53 106 HIS A C 1
ATOM 903 O O . HIS A 1 106 ? 9.386 -20.155 -14.234 1.00 57.53 106 HIS A O 1
ATOM 909 N N . PHE A 1 107 ? 7.223 -20.520 -13.807 1.00 67.31 107 PHE A N 1
ATOM 910 C CA . PHE A 1 107 ? 7.207 -19.861 -12.493 1.00 67.31 107 PHE A CA 1
ATOM 911 C C . PHE A 1 107 ? 6.748 -20.784 -11.349 1.00 67.31 107 PHE A C 1
ATOM 913 O O . PHE A 1 107 ? 6.258 -20.301 -10.331 1.00 67.31 107 PHE A O 1
ATOM 920 N N . ASP A 1 108 ? 6.914 -22.104 -11.448 1.00 72.75 108 ASP A N 1
ATOM 921 C CA . ASP A 1 108 ? 6.453 -23.044 -10.406 1.00 72.75 108 ASP A CA 1
ATOM 922 C C . ASP A 1 108 ? 6.978 -22.704 -8.999 1.00 72.75 108 ASP A C 1
ATOM 924 O O . ASP A 1 108 ? 6.235 -22.731 -8.012 1.00 72.75 108 ASP A O 1
ATOM 928 N N . THR A 1 109 ? 8.253 -22.314 -8.899 1.00 76.06 109 THR A N 1
ATOM 929 C CA . THR A 1 109 ? 8.868 -21.857 -7.641 1.00 76.06 109 THR A CA 1
ATOM 930 C C . THR A 1 109 ? 8.204 -20.585 -7.116 1.00 76.06 109 THR A C 1
ATOM 932 O O . THR A 1 109 ? 7.913 -20.483 -5.922 1.00 76.06 109 THR A O 1
ATOM 935 N N . TYR A 1 110 ? 7.928 -19.627 -8.001 1.00 78.38 110 TYR A N 1
ATOM 936 C CA . TYR A 1 110 ? 7.246 -18.384 -7.655 1.00 78.38 110 TYR A CA 1
ATOM 937 C C . TYR A 1 110 ? 5.807 -18.642 -7.199 1.00 78.38 110 TYR A C 1
ATOM 939 O O . TYR A 1 110 ? 5.404 -18.141 -6.153 1.00 78.38 110 TYR A O 1
ATOM 947 N N . LEU A 1 111 ? 5.060 -19.494 -7.908 1.00 80.06 111 LEU A N 1
ATOM 948 C CA . LEU A 1 111 ? 3.698 -19.879 -7.542 1.00 80.06 111 LEU A CA 1
ATOM 949 C C . LEU A 1 111 ? 3.649 -20.547 -6.164 1.00 80.06 111 LEU A C 1
ATOM 951 O O . LEU A 1 111 ? 2.760 -20.243 -5.370 1.00 80.06 111 LEU A O 1
ATOM 955 N N . ARG A 1 112 ? 4.615 -21.415 -5.840 1.00 82.62 112 ARG A N 1
ATOM 956 C CA . ARG A 1 112 ? 4.714 -22.027 -4.505 1.00 82.62 112 ARG A CA 1
ATOM 957 C C . ARG A 1 112 ? 4.974 -20.986 -3.416 1.00 82.62 112 ARG A C 1
ATOM 959 O O . ARG A 1 112 ? 4.313 -21.010 -2.383 1.00 82.62 112 ARG A O 1
ATOM 966 N N . LYS A 1 113 ? 5.896 -20.048 -3.649 1.00 84.31 113 LYS A N 1
ATOM 967 C CA . LYS A 1 113 ? 6.162 -18.945 -2.710 1.00 84.31 113 LYS A CA 1
ATOM 968 C C . LYS A 1 113 ? 4.940 -18.055 -2.518 1.00 84.31 113 LYS A C 1
ATOM 970 O O . LYS A 1 113 ? 4.628 -17.687 -1.393 1.00 84.31 113 LYS A O 1
ATOM 975 N N . LEU A 1 114 ? 4.230 -17.746 -3.600 1.00 86.25 114 LEU A N 1
ATOM 976 C CA . LEU A 1 114 ? 3.009 -16.947 -3.566 1.00 86.25 114 LEU A CA 1
ATOM 977 C C . LEU A 1 114 ? 1.922 -17.617 -2.724 1.00 86.25 114 LEU A C 1
ATOM 979 O O . LEU A 1 114 ? 1.291 -16.980 -1.888 1.00 86.25 114 LEU A O 1
ATOM 983 N N . LYS A 1 115 ? 1.749 -18.925 -2.915 1.00 88.19 115 LYS A N 1
ATOM 984 C CA . LYS A 1 115 ? 0.830 -19.751 -2.137 1.00 88.19 115 LYS A CA 1
ATOM 985 C C . LYS A 1 115 ? 1.165 -19.746 -0.641 1.00 88.19 115 LYS A C 1
ATOM 987 O O . LYS A 1 115 ? 0.268 -19.564 0.172 1.00 88.19 115 LYS A O 1
ATOM 992 N N . ASN A 1 116 ? 2.439 -19.866 -0.272 1.00 88.38 116 ASN A N 1
ATOM 993 C CA . ASN A 1 116 ? 2.845 -19.761 1.134 1.00 88.38 116 ASN A CA 1
ATOM 994 C C . ASN A 1 116 ? 2.564 -18.367 1.710 1.00 88.38 116 ASN A C 1
ATOM 996 O O . ASN A 1 116 ? 2.026 -18.265 2.809 1.00 88.38 116 ASN A O 1
ATOM 1000 N N . LYS A 1 117 ? 2.824 -17.303 0.938 1.00 89.44 117 LYS A N 1
ATOM 1001 C CA . LYS A 1 117 ? 2.487 -15.932 1.349 1.00 89.44 117 LYS A CA 1
ATOM 1002 C C . LYS A 1 117 ? 0.995 -15.756 1.624 1.00 89.44 117 LYS A C 1
ATOM 1004 O O . LYS A 1 117 ? 0.653 -15.084 2.581 1.00 89.44 117 LYS A O 1
ATOM 1009 N N . VAL A 1 118 ? 0.109 -16.389 0.850 1.00 92.25 118 VAL A N 1
ATOM 1010 C CA . VAL A 1 118 ? -1.341 -16.375 1.129 1.00 92.25 118 VAL A CA 1
ATOM 1011 C C . VAL A 1 118 ? -1.650 -16.938 2.520 1.00 92.25 118 VAL A C 1
ATOM 1013 O O . VAL A 1 118 ? -2.466 -16.364 3.236 1.00 92.25 118 VAL A O 1
ATOM 1016 N N . ILE A 1 119 ? -1.000 -18.038 2.909 1.00 91.25 119 ILE A N 1
ATOM 1017 C CA . ILE A 1 119 ? -1.195 -18.662 4.226 1.00 91.25 119 ILE A CA 1
ATOM 1018 C C . ILE A 1 119 ? -0.727 -17.712 5.333 1.00 91.25 119 ILE A C 1
ATOM 1020 O O . ILE A 1 119 ? -1.493 -17.431 6.251 1.00 91.25 119 ILE A O 1
ATOM 1024 N N . GLU A 1 120 ? 0.487 -17.171 5.204 1.00 92.31 120 GLU A N 1
ATOM 1025 C CA . GLU A 1 120 ? 1.051 -16.196 6.149 1.00 92.31 120 GLU A CA 1
ATOM 1026 C C . GLU A 1 120 ? 0.160 -14.950 6.275 1.00 92.31 120 GLU A C 1
ATOM 1028 O O . GLU A 1 120 ? -0.149 -14.514 7.380 1.00 92.31 120 GLU A O 1
ATOM 1033 N N . SER A 1 121 ? -0.330 -14.415 5.152 1.00 94.44 121 SER A N 1
ATOM 1034 C CA . SER A 1 121 ? -1.260 -13.284 5.143 1.00 94.44 121 SER A CA 1
ATOM 1035 C C . SER A 1 121 ? -2.570 -13.609 5.865 1.00 94.44 121 SER A C 1
ATOM 1037 O O . SER A 1 121 ? -3.081 -12.757 6.583 1.00 94.44 121 SER A O 1
ATOM 1039 N N . ILE A 1 122 ? -3.133 -14.814 5.704 1.00 95.44 122 ILE A N 1
ATOM 1040 C CA . ILE A 1 122 ? -4.342 -15.221 6.442 1.00 95.44 122 ILE A CA 1
ATOM 1041 C C . ILE A 1 122 ? -4.066 -15.252 7.950 1.00 95.44 122 ILE A C 1
ATOM 1043 O O . ILE A 1 122 ? -4.902 -14.774 8.718 1.00 95.44 122 ILE A O 1
ATOM 1047 N N . ASP A 1 123 ? -2.912 -15.773 8.369 1.00 94.94 123 ASP A N 1
ATOM 1048 C CA . ASP A 1 123 ? -2.520 -15.826 9.781 1.00 94.94 123 ASP A CA 1
ATOM 1049 C C . ASP A 1 123 ? -2.372 -14.413 10.379 1.00 94.94 123 ASP A C 1
ATOM 1051 O O . ASP A 1 123 ? -2.981 -14.115 11.410 1.00 94.94 123 ASP A O 1
ATOM 1055 N N . ASP A 1 124 ? -1.678 -13.509 9.680 1.00 95.44 124 ASP A N 1
ATOM 1056 C CA . ASP A 1 124 ? -1.548 -12.095 10.064 1.00 95.44 124 ASP A CA 1
ATOM 1057 C C . ASP A 1 124 ? -2.931 -11.410 10.182 1.00 95.44 124 ASP A C 1
ATOM 1059 O O . ASP A 1 124 ? -3.230 -10.720 11.164 1.00 95.44 124 ASP A O 1
ATOM 1063 N N . LEU A 1 125 ? -3.822 -11.631 9.207 1.00 96.94 125 LEU A N 1
ATOM 1064 C CA . LEU A 1 125 ? -5.177 -11.069 9.202 1.00 96.94 125 LEU A CA 1
ATOM 1065 C C . LEU A 1 125 ? -6.035 -11.581 10.363 1.00 96.94 125 LEU A C 1
ATOM 1067 O O . LEU A 1 125 ? -6.799 -10.809 10.944 1.00 96.94 125 LEU A O 1
ATOM 1071 N N . LEU A 1 126 ? -5.923 -12.865 10.714 1.00 97.50 126 LEU A N 1
ATOM 1072 C CA . LEU A 1 126 ? -6.631 -13.444 11.855 1.00 97.50 126 LEU A CA 1
ATOM 1073 C C . LEU A 1 126 ? -6.207 -12.777 13.166 1.00 97.50 126 LEU A C 1
ATOM 1075 O O . LEU A 1 126 ? -7.077 -12.406 13.955 1.00 97.50 126 LEU A O 1
ATOM 1079 N N . ILE A 1 127 ? -4.904 -12.561 13.365 1.00 96.25 127 ILE A N 1
ATOM 1080 C CA . ILE A 1 127 ? -4.371 -11.877 14.551 1.00 96.25 127 ILE A CA 1
ATOM 1081 C C . ILE A 1 127 ? -4.893 -10.436 14.623 1.00 96.25 127 ILE A C 1
ATOM 1083 O O . ILE A 1 127 ? -5.356 -9.991 15.674 1.00 96.25 127 ILE A O 1
ATOM 1087 N N . LEU A 1 128 ? -4.865 -9.701 13.508 1.00 95.62 128 LEU A N 1
ATOM 1088 C CA . LEU A 1 128 ? -5.358 -8.320 13.456 1.00 95.62 128 LEU A CA 1
ATOM 1089 C C . LEU A 1 128 ? -6.862 -8.214 13.742 1.00 95.62 128 LEU A C 1
ATOM 1091 O O . LEU A 1 128 ? -7.286 -7.307 14.459 1.00 95.62 128 LEU A O 1
ATOM 1095 N N . LEU A 1 129 ? -7.669 -9.130 13.199 1.00 97.00 129 LEU A N 1
ATOM 1096 C CA . LEU A 1 129 ? -9.118 -9.160 13.424 1.00 97.00 129 LEU A CA 1
ATOM 1097 C C . LEU A 1 129 ? -9.471 -9.522 14.870 1.00 97.00 129 LEU A C 1
ATOM 1099 O O . LEU A 1 129 ? -10.427 -8.972 15.413 1.00 97.00 129 LEU A O 1
ATOM 1103 N N . GLU A 1 130 ? -8.702 -10.411 15.501 1.00 96.44 130 GLU A N 1
ATOM 1104 C CA . GLU A 1 130 ? -8.912 -10.827 16.892 1.00 96.44 130 GLU A CA 1
ATOM 1105 C C . GLU A 1 130 ? -8.643 -9.703 17.902 1.00 96.44 130 GLU A C 1
ATOM 1107 O O . GLU A 1 130 ? -9.270 -9.664 18.957 1.00 96.44 130 GLU A O 1
ATOM 1112 N N . LYS A 1 131 ? -7.767 -8.748 17.565 1.00 93.44 131 LYS A N 1
ATOM 1113 C CA . LYS A 1 131 ? -7.469 -7.579 18.410 1.00 93.44 131 LYS A CA 1
ATOM 1114 C C . LYS A 1 131 ? -8.614 -6.563 18.507 1.00 93.44 131 LYS A C 1
ATOM 1116 O O . LYS A 1 131 ? -8.538 -5.672 19.348 1.00 93.44 131 LYS A O 1
ATOM 1121 N N . GLU A 1 132 ? -9.626 -6.643 17.634 1.00 92.75 132 GLU A N 1
ATOM 1122 C CA . GLU A 1 132 ? -10.781 -5.724 17.593 1.00 92.75 132 GLU A CA 1
ATOM 1123 C C . GLU A 1 132 ? -10.387 -4.232 17.663 1.00 92.75 132 GLU A C 1
ATOM 1125 O O . GLU A 1 132 ? -10.988 -3.420 18.372 1.00 92.75 132 GLU A O 1
ATOM 1130 N N . ILE A 1 133 ? -9.341 -3.858 16.918 1.00 93.38 133 ILE A N 1
ATOM 1131 C CA . ILE A 1 133 ? -8.728 -2.527 16.990 1.00 93.38 133 ILE A CA 1
ATOM 1132 C C . ILE A 1 133 ? -9.765 -1.442 16.617 1.00 93.38 133 ILE A C 1
ATOM 1134 O O . ILE A 1 133 ? -10.292 -1.450 15.501 1.00 93.38 133 ILE A O 1
ATOM 1138 N N . PRO A 1 134 ? -10.033 -0.444 17.486 1.00 91.62 134 PRO A N 1
ATOM 1139 C CA . PRO A 1 134 ? -11.042 0.579 17.206 1.00 91.62 134 PRO A CA 1
ATOM 1140 C C . PRO A 1 134 ? -10.727 1.392 15.946 1.00 91.62 134 PRO A C 1
ATOM 1142 O O . PRO A 1 134 ? -9.593 1.838 15.784 1.00 91.62 134 PRO A O 1
ATOM 1145 N N . ASN A 1 135 ? -11.731 1.652 15.103 1.00 92.94 135 ASN A N 1
ATOM 1146 C CA . ASN A 1 135 ? -11.623 2.424 13.850 1.00 92.94 135 ASN A CA 1
ATOM 1147 C C . ASN A 1 135 ? -10.652 1.858 12.794 1.00 92.94 135 ASN A C 1
ATOM 1149 O O . ASN A 1 135 ? -10.380 2.534 11.799 1.00 92.94 135 ASN A O 1
ATOM 1153 N N . PHE A 1 136 ? -10.170 0.630 12.983 1.00 95.75 136 PHE A N 1
ATOM 1154 C CA . PHE A 1 136 ? -9.355 -0.086 12.014 1.00 95.75 136 PHE A CA 1
ATOM 1155 C C . PHE A 1 136 ? -10.203 -1.132 11.284 1.00 95.75 136 PHE A C 1
ATOM 1157 O O . PHE A 1 136 ? -10.999 -1.841 11.901 1.00 95.75 136 PHE A O 1
ATOM 1164 N N . TYR A 1 137 ? -10.040 -1.224 9.967 1.00 97.12 137 TYR A N 1
ATOM 1165 C CA . TYR A 1 137 ? -10.802 -2.137 9.119 1.00 97.12 137 TYR A CA 1
ATOM 1166 C C . TYR A 1 137 ? -9.893 -2.856 8.131 1.00 97.12 137 TYR A C 1
ATOM 1168 O O . TYR A 1 137 ? -9.042 -2.239 7.508 1.00 97.12 137 TYR A O 1
ATOM 1176 N N . ILE A 1 138 ? -10.119 -4.145 7.916 1.00 97.94 138 ILE A N 1
ATOM 1177 C CA . ILE A 1 138 ? -9.492 -4.907 6.835 1.00 97.94 138 ILE A CA 1
ATOM 1178 C C . ILE A 1 138 ? -10.482 -4.966 5.678 1.00 97.94 138 ILE A C 1
ATOM 1180 O O . ILE A 1 138 ? -11.597 -5.472 5.844 1.00 97.94 138 ILE A O 1
ATOM 1184 N N . VAL A 1 139 ? -10.111 -4.405 4.527 1.00 97.19 139 VAL A N 1
ATOM 1185 C CA . VAL A 1 139 ? -10.967 -4.339 3.335 1.00 97.19 139 VAL A CA 1
ATOM 1186 C C . VAL A 1 139 ? -10.091 -4.383 2.079 1.00 97.19 139 VAL A C 1
ATOM 1188 O O . VAL A 1 139 ? -9.197 -3.552 1.970 1.00 97.19 139 VAL A O 1
ATOM 1191 N N . PRO A 1 140 ? -10.350 -5.267 1.097 1.00 96.19 140 PRO A N 1
ATOM 1192 C CA . PRO A 1 140 ? -9.575 -5.329 -0.144 1.00 96.19 140 PRO A CA 1
ATOM 1193 C C . PRO A 1 140 ? -10.018 -4.213 -1.104 1.00 96.19 140 PRO A C 1
ATOM 1195 O O . PRO A 1 140 ? -10.737 -4.453 -2.078 1.00 96.19 140 PRO A O 1
ATOM 1198 N N . LEU A 1 141 ? -9.660 -2.965 -0.798 1.00 95.94 141 LEU A N 1
ATOM 1199 C CA . LEU A 1 141 ? -10.136 -1.790 -1.527 1.00 95.94 141 LEU A CA 1
ATOM 1200 C C . LEU A 1 141 ? -9.724 -1.829 -2.998 1.00 95.94 141 LEU A C 1
ATOM 1202 O O . LEU A 1 141 ? -10.572 -1.559 -3.845 1.00 95.94 141 LEU A O 1
ATOM 1206 N N . ARG A 1 142 ? -8.486 -2.223 -3.325 1.00 93.56 142 ARG A N 1
ATOM 1207 C CA . ARG A 1 142 ? -8.040 -2.293 -4.733 1.00 93.56 142 ARG A CA 1
ATOM 1208 C C . ARG A 1 142 ? -8.835 -3.308 -5.554 1.00 93.56 142 ARG A C 1
ATOM 1210 O O . ARG A 1 142 ? -9.299 -2.998 -6.648 1.00 93.56 142 ARG A O 1
ATOM 1217 N N . PHE A 1 143 ? -9.108 -4.484 -4.988 1.00 93.06 143 PHE A N 1
ATOM 1218 C CA . PHE A 1 143 ? -9.986 -5.477 -5.620 1.00 93.06 143 PHE A CA 1
ATOM 1219 C C . PHE A 1 143 ? -11.417 -4.949 -5.806 1.00 93.06 143 PHE A C 1
ATOM 1221 O O . PHE A 1 143 ? -12.043 -5.155 -6.843 1.00 93.06 143 PHE A O 1
ATOM 1228 N N . LEU A 1 144 ? -11.969 -4.266 -4.800 1.00 94.06 144 LEU A N 1
ATOM 1229 C CA . LEU A 1 144 ? -13.315 -3.711 -4.919 1.00 94.06 144 LEU A CA 1
ATOM 1230 C C . LEU A 1 144 ? -13.364 -2.606 -5.976 1.00 94.06 144 LEU A C 1
ATOM 1232 O O . LEU A 1 144 ? -14.301 -2.586 -6.770 1.00 94.06 144 LEU A O 1
ATOM 1236 N N . ASN A 1 145 ? -12.352 -1.737 -6.027 1.00 92.56 145 ASN A N 1
ATOM 1237 C CA . ASN A 1 145 ? -12.226 -0.727 -7.069 1.00 92.56 145 ASN A CA 1
ATOM 1238 C C . ASN A 1 145 ? -12.166 -1.379 -8.455 1.00 92.56 145 ASN A C 1
ATOM 1240 O O . ASN A 1 145 ? -12.914 -0.973 -9.334 1.00 92.56 145 ASN A O 1
ATOM 1244 N N . SER A 1 146 ? -11.368 -2.435 -8.641 1.00 87.88 146 SER A N 1
ATOM 1245 C CA . SER A 1 146 ? -11.264 -3.129 -9.932 1.00 87.88 146 SER A CA 1
ATOM 1246 C C . SER A 1 146 ? -12.570 -3.807 -10.372 1.00 87.88 146 SER A C 1
ATOM 1248 O O . SER A 1 146 ? -12.810 -3.944 -11.570 1.00 87.88 146 SER A O 1
ATOM 1250 N N . CYS A 1 147 ? -13.434 -4.190 -9.424 1.00 85.25 147 CYS A N 1
ATOM 1251 C CA . CYS A 1 147 ? -14.768 -4.728 -9.701 1.00 85.25 147 CYS A CA 1
ATOM 1252 C C . CYS A 1 147 ? -15.814 -3.658 -10.039 1.00 85.25 147 CYS A C 1
ATOM 1254 O O . CYS A 1 147 ? -16.851 -3.990 -10.611 1.00 85.25 147 CYS A O 1
ATOM 1256 N N . ILE A 1 148 ? -15.610 -2.414 -9.600 1.00 85.25 148 ILE A N 1
ATOM 1257 C CA . ILE A 1 148 ? -16.595 -1.330 -9.733 1.00 85.25 148 ILE A CA 1
ATOM 1258 C C . ILE A 1 148 ? -16.222 -0.377 -10.870 1.00 85.25 148 ILE A C 1
ATOM 1260 O O . ILE A 1 148 ? -17.093 0.116 -11.583 1.00 85.25 148 ILE A O 1
ATOM 1264 N N . ASN A 1 149 ? -14.933 -0.095 -11.022 1.00 80.12 149 ASN A N 1
ATOM 1265 C CA . ASN A 1 149 ? -14.413 0.833 -12.003 1.00 80.12 149 ASN A CA 1
ATOM 1266 C C . ASN A 1 149 ? -14.004 0.087 -13.277 1.00 80.12 149 ASN A C 1
ATOM 1268 O O . ASN A 1 149 ? -12.946 -0.538 -13.347 1.00 80.12 149 ASN A O 1
ATOM 1272 N N . GLU A 1 150 ? -14.846 0.193 -14.301 1.00 74.19 150 GLU A N 1
ATOM 1273 C CA . GLU A 1 150 ? -14.593 -0.382 -15.627 1.00 74.19 150 GLU A CA 1
ATOM 1274 C C . GLU A 1 150 ? -13.514 0.397 -16.406 1.00 74.19 150 GLU A C 1
ATOM 1276 O O . GLU A 1 150 ? -12.853 -0.159 -17.283 1.00 74.19 150 GLU A O 1
ATOM 1281 N N . ASN A 1 151 ? -13.270 1.666 -16.051 1.00 77.56 151 ASN A N 1
ATOM 1282 C CA . ASN A 1 151 ? -12.308 2.542 -16.721 1.00 77.56 151 ASN A CA 1
ATOM 1283 C C . ASN A 1 151 ? -10.924 2.446 -16.063 1.00 77.56 151 ASN A C 1
ATOM 1285 O O . ASN A 1 151 ? -10.496 3.331 -15.311 1.00 77.56 151 ASN A O 1
ATOM 1289 N N . LYS A 1 152 ? -10.201 1.363 -16.355 1.00 79.69 152 LYS A N 1
ATOM 1290 C CA . LYS A 1 152 ? -8.789 1.242 -15.969 1.00 79.69 152 LYS A CA 1
ATOM 1291 C C . LYS A 1 152 ? -7.943 2.222 -16.779 1.00 79.69 152 LYS A C 1
ATOM 1293 O O . LYS A 1 152 ? -8.052 2.272 -18.003 1.00 79.69 152 LYS A O 1
ATOM 1298 N N . ILE A 1 153 ? -7.106 3.001 -16.096 1.00 86.88 153 ILE A N 1
ATOM 1299 C CA . ILE A 1 153 ? -6.153 3.887 -16.771 1.00 86.88 153 ILE A CA 1
ATOM 1300 C C . ILE A 1 153 ? -5.031 3.019 -17.344 1.00 86.88 153 ILE A C 1
ATOM 1302 O O . ILE A 1 153 ? -4.379 2.280 -16.607 1.00 86.88 153 ILE A O 1
ATOM 1306 N N . ASP A 1 154 ? -4.810 3.113 -18.655 1.00 87.31 154 ASP A N 1
ATOM 1307 C CA . ASP A 1 154 ? -3.654 2.487 -19.289 1.00 87.31 154 ASP A CA 1
ATOM 1308 C C . ASP A 1 154 ? -2.381 3.240 -18.888 1.00 87.31 154 ASP A C 1
ATOM 1310 O O . ASP A 1 154 ? -2.246 4.443 -19.121 1.00 87.31 154 ASP A O 1
ATOM 1314 N N . VAL A 1 155 ? -1.448 2.522 -18.268 1.00 90.69 155 VAL A N 1
ATOM 1315 C CA . VAL A 1 155 ? -0.164 3.064 -17.820 1.00 90.69 155 VAL A CA 1
ATOM 1316 C C . VAL A 1 155 ? 0.884 3.078 -18.938 1.00 90.69 155 VAL A C 1
ATOM 1318 O O . VAL A 1 155 ? 1.904 3.756 -18.822 1.00 90.69 155 VAL A O 1
ATOM 1321 N N . MET A 1 156 ? 0.653 2.365 -20.045 1.00 89.31 156 MET A N 1
ATOM 1322 C CA . MET A 1 156 ? 1.624 2.260 -21.135 1.00 89.31 156 MET A CA 1
ATOM 1323 C C . MET A 1 156 ? 2.035 3.608 -21.739 1.00 89.31 156 MET A C 1
ATOM 1325 O O . MET A 1 156 ? 3.232 3.779 -21.970 1.00 89.31 156 MET A O 1
ATOM 1329 N N . PRO A 1 157 ? 1.139 4.592 -21.960 1.00 89.19 157 PRO A N 1
ATOM 1330 C CA . PRO A 1 157 ? 1.544 5.923 -22.412 1.00 89.19 157 PRO A CA 1
ATOM 1331 C C . PRO A 1 157 ? 2.548 6.595 -21.471 1.00 89.19 157 PRO A C 1
ATOM 1333 O O . PRO A 1 157 ? 3.483 7.237 -21.934 1.00 89.19 157 PRO A O 1
ATOM 1336 N N . PHE A 1 158 ? 2.401 6.403 -20.158 1.00 90.25 158 PHE A N 1
ATOM 1337 C CA . PHE A 1 158 ? 3.358 6.916 -19.182 1.00 90.25 158 PHE A CA 1
ATOM 1338 C C . PHE A 1 158 ? 4.690 6.156 -19.245 1.00 90.25 158 PHE A C 1
ATOM 1340 O O . PHE A 1 158 ? 5.749 6.776 -19.249 1.00 90.25 158 PHE A O 1
ATOM 1347 N N . ILE A 1 159 ? 4.648 4.824 -19.360 1.00 91.06 159 ILE A N 1
ATOM 1348 C CA . ILE A 1 159 ? 5.853 3.984 -19.451 1.00 91.06 159 ILE A CA 1
ATOM 1349 C C . ILE A 1 159 ? 6.668 4.295 -20.708 1.00 91.06 159 ILE A C 1
ATOM 1351 O O . ILE A 1 159 ? 7.896 4.292 -20.664 1.00 91.06 159 ILE A O 1
ATOM 1355 N N . LYS A 1 160 ? 6.006 4.603 -21.826 1.00 89.25 160 LYS A N 1
ATOM 1356 C CA . LYS A 1 160 ? 6.674 4.988 -23.076 1.00 89.25 160 LYS A CA 1
ATOM 1357 C C . LYS A 1 160 ? 7.608 6.185 -22.905 1.00 89.25 160 LYS A C 1
ATOM 1359 O O . LYS A 1 160 ? 8.628 6.225 -23.576 1.00 89.25 160 LYS A O 1
ATOM 1364 N N . ASN A 1 161 ? 7.338 7.080 -21.952 1.00 88.94 161 ASN A N 1
ATOM 1365 C CA . ASN A 1 161 ? 8.206 8.226 -21.679 1.00 88.94 161 ASN A CA 1
ATOM 1366 C C . ASN A 1 161 ? 9.591 7.835 -21.140 1.00 88.94 161 ASN A C 1
ATOM 1368 O O . ASN A 1 161 ? 10.475 8.679 -21.125 1.00 88.94 161 ASN A O 1
ATOM 1372 N N . PHE A 1 162 ? 9.819 6.604 -20.675 1.00 90.94 162 PHE A N 1
ATOM 1373 C CA . PHE A 1 162 ? 11.154 6.159 -20.239 1.00 90.94 162 PHE A CA 1
ATOM 1374 C C . PHE A 1 162 ? 12.039 5.670 -21.38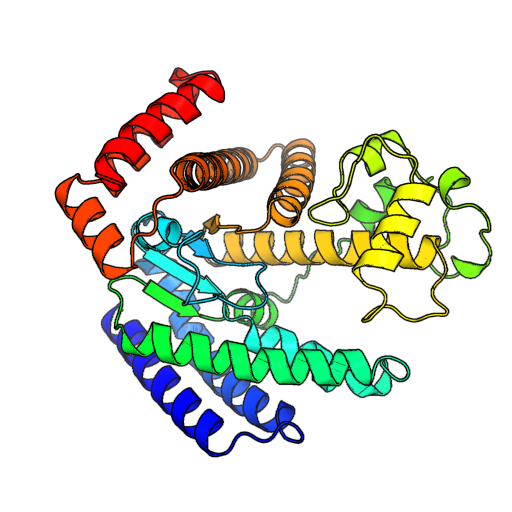8 1.00 90.94 162 PHE A C 1
ATOM 1376 O O . PHE A 1 162 ? 13.220 5.380 -21.186 1.00 90.94 162 PHE A O 1
ATOM 1383 N N . PHE A 1 163 ? 11.467 5.572 -22.581 1.00 89.88 163 PHE A N 1
ATOM 1384 C CA . PHE A 1 163 ? 12.086 5.010 -23.761 1.00 89.88 163 PHE A CA 1
ATOM 1385 C C . PHE A 1 163 ? 12.180 6.065 -24.860 1.00 89.88 163 PHE A C 1
ATOM 1387 O O . PHE A 1 163 ? 11.414 7.026 -24.885 1.00 89.88 163 PHE A O 1
ATOM 1394 N N . VAL A 1 164 ? 13.119 5.883 -25.784 1.00 83.69 164 VAL A N 1
ATOM 1395 C CA . VAL A 1 164 ? 13.148 6.677 -27.019 1.00 83.69 164 VAL A CA 1
ATOM 1396 C C . VAL A 1 164 ? 11.862 6.415 -27.823 1.00 83.69 164 VAL A C 1
ATOM 1398 O O . VAL A 1 164 ? 11.376 5.285 -27.848 1.00 83.69 164 VAL A O 1
ATOM 1401 N N . GLU A 1 165 ? 11.285 7.441 -28.462 1.00 66.62 165 GLU A N 1
ATOM 1402 C CA . GLU A 1 165 ? 9.915 7.421 -29.028 1.00 66.62 165 GLU A CA 1
ATOM 1403 C C . GLU A 1 165 ? 9.655 6.363 -30.136 1.00 66.62 165 GLU A C 1
ATOM 1405 O O . GLU A 1 165 ? 8.520 6.212 -30.586 1.00 66.62 165 GLU A O 1
ATOM 1410 N N . GLU A 1 166 ? 10.655 5.570 -30.536 1.00 67.81 166 GLU A N 1
ATOM 1411 C CA . GLU A 1 166 ? 10.596 4.601 -31.645 1.00 67.81 166 GLU A CA 1
ATOM 1412 C C . GLU A 1 166 ? 10.628 3.112 -31.228 1.00 67.81 166 GLU A C 1
ATOM 1414 O O . GLU A 1 166 ? 10.798 2.240 -32.082 1.00 67.81 166 GLU A O 1
ATOM 1419 N N . ILE A 1 167 ? 10.474 2.766 -29.942 1.00 73.81 167 ILE A N 1
ATOM 1420 C CA . ILE A 1 167 ? 10.521 1.347 -29.535 1.00 73.81 167 ILE A CA 1
ATOM 1421 C C . ILE A 1 167 ? 9.234 0.595 -29.876 1.00 73.81 167 ILE A C 1
ATOM 1423 O O . ILE A 1 167 ? 8.145 0.924 -29.394 1.00 73.81 167 ILE A O 1
ATOM 1427 N N . ASP A 1 168 ? 9.389 -0.514 -30.602 1.00 78.19 168 ASP A N 1
ATOM 1428 C CA . ASP A 1 168 ? 8.350 -1.531 -30.728 1.00 78.19 168 ASP A CA 1
ATOM 1429 C C . ASP A 1 168 ? 8.401 -2.503 -29.535 1.00 78.19 168 ASP A C 1
ATOM 1431 O O . ASP A 1 168 ? 9.227 -3.418 -29.467 1.00 78.19 168 ASP A O 1
ATOM 1435 N N . PHE A 1 169 ? 7.475 -2.328 -28.587 1.00 77.12 169 PHE A N 1
ATOM 1436 C CA . PHE A 1 169 ? 7.342 -3.200 -27.414 1.00 77.12 169 PHE A CA 1
ATOM 1437 C C . PHE A 1 169 ? 6.972 -4.651 -27.762 1.00 77.12 169 PHE A C 1
ATOM 1439 O O . PHE A 1 169 ? 7.110 -5.528 -26.909 1.00 77.12 169 PHE A O 1
ATOM 1446 N N . ALA A 1 170 ? 6.534 -4.941 -28.991 1.00 77.44 170 ALA A N 1
ATOM 1447 C CA . ALA A 1 170 ? 6.336 -6.314 -29.450 1.00 77.44 170 ALA A CA 1
ATOM 1448 C C . ALA A 1 170 ? 7.657 -7.002 -29.846 1.00 77.44 170 ALA A C 1
ATOM 1450 O O . ALA A 1 170 ? 7.699 -8.227 -29.960 1.00 77.44 170 ALA A O 1
ATOM 1451 N N . ARG A 1 171 ? 8.740 -6.234 -30.032 1.00 79.06 171 ARG A N 1
ATOM 1452 C CA . ARG A 1 171 ? 10.039 -6.693 -30.551 1.00 79.06 171 ARG A CA 1
ATOM 1453 C C . ARG A 1 171 ? 11.205 -6.391 -29.614 1.00 79.06 171 ARG A C 1
ATOM 1455 O O . ARG A 1 171 ? 12.343 -6.264 -30.046 1.00 79.06 171 ARG A O 1
ATOM 1462 N N . LEU A 1 172 ? 10.959 -6.356 -28.304 1.00 75.44 172 LEU A N 1
ATOM 1463 C CA . LEU A 1 172 ? 12.002 -6.089 -27.297 1.00 75.44 172 LEU A CA 1
ATOM 1464 C C . LEU A 1 172 ? 13.171 -7.091 -27.312 1.00 75.44 172 LEU A C 1
ATOM 1466 O O . LEU A 1 172 ? 14.212 -6.828 -26.721 1.00 75.44 172 LEU A O 1
ATOM 1470 N N . ASN A 1 173 ? 13.008 -8.241 -27.968 1.00 75.50 173 ASN A N 1
ATOM 1471 C CA . ASN A 1 173 ? 14.066 -9.234 -28.162 1.00 75.50 173 ASN A CA 1
ATOM 1472 C C . ASN A 1 173 ? 15.078 -8.855 -29.252 1.00 75.50 173 ASN A C 1
ATOM 1474 O O . ASN A 1 173 ? 16.123 -9.489 -29.325 1.00 75.50 173 ASN A O 1
ATOM 1478 N N . GLU A 1 174 ? 14.765 -7.875 -30.103 1.00 77.50 174 GLU A N 1
ATOM 1479 C CA . GLU A 1 174 ? 15.614 -7.437 -31.221 1.00 77.50 174 GLU A CA 1
ATOM 1480 C C . GLU A 1 174 ? 16.629 -6.355 -30.809 1.00 77.50 174 GLU A C 1
ATOM 1482 O O . GLU A 1 174 ? 17.473 -5.960 -31.610 1.00 77.50 174 GLU A O 1
ATOM 1487 N N . TYR A 1 175 ? 16.558 -5.871 -29.567 1.00 77.44 175 TYR A N 1
ATOM 1488 C CA . TYR A 1 175 ? 17.432 -4.828 -29.041 1.00 77.44 175 TYR A CA 1
ATOM 1489 C C . TYR A 1 175 ? 18.487 -5.434 -28.103 1.00 77.44 175 TYR A C 1
ATOM 1491 O O . TYR A 1 175 ? 18.151 -6.089 -27.117 1.00 77.44 175 TYR A O 1
ATOM 1499 N N . ASP A 1 176 ? 19.764 -5.170 -28.385 1.00 74.94 176 ASP A N 1
ATOM 1500 C CA . ASP A 1 176 ? 20.884 -5.758 -27.634 1.00 74.94 176 ASP A CA 1
ATOM 1501 C C . ASP A 1 176 ? 21.317 -4.921 -26.419 1.00 74.94 176 ASP A C 1
ATOM 1503 O O . ASP A 1 176 ? 21.771 -5.465 -25.411 1.00 74.94 176 ASP A O 1
ATOM 1507 N N . ASP A 1 177 ? 21.198 -3.590 -26.497 1.00 85.19 177 ASP A N 1
ATOM 1508 C CA . ASP A 1 177 ? 21.685 -2.681 -25.458 1.00 85.19 177 ASP A CA 1
ATOM 1509 C C . ASP A 1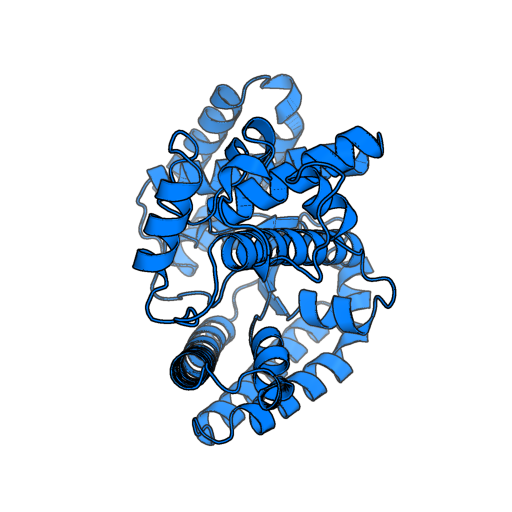 177 ? 20.568 -1.810 -24.877 1.00 85.19 177 ASP A C 1
ATOM 1511 O O . ASP A 1 177 ? 20.148 -0.820 -25.480 1.00 85.19 177 ASP A O 1
ATOM 1515 N N . VAL A 1 178 ? 20.159 -2.121 -23.644 1.00 85.50 178 VAL A N 1
ATOM 1516 C CA . VAL A 1 178 ? 19.189 -1.327 -22.876 1.00 85.50 178 VAL A CA 1
ATOM 1517 C C . VAL A 1 178 ? 19.595 0.146 -22.746 1.00 85.50 178 VAL A C 1
ATOM 1519 O O . VAL A 1 178 ? 18.735 1.018 -22.764 1.00 85.50 178 VAL A O 1
ATOM 1522 N N . SER A 1 179 ? 20.892 0.461 -22.670 1.00 86.81 179 SER A N 1
ATOM 1523 C CA . SER A 1 179 ? 21.372 1.842 -22.550 1.00 86.81 179 SER A CA 1
ATOM 1524 C C . SER A 1 179 ? 21.138 2.671 -23.812 1.00 86.81 179 SER A C 1
ATOM 1526 O O . SER A 1 179 ? 21.098 3.892 -23.722 1.00 86.81 179 SER A O 1
ATOM 1528 N N . SER A 1 180 ? 20.972 2.030 -24.972 1.00 84.81 180 SER A N 1
ATOM 1529 C CA . SER A 1 180 ? 20.748 2.723 -26.247 1.00 84.81 180 SER A CA 1
ATOM 1530 C C . SER A 1 180 ? 19.296 3.151 -26.469 1.00 84.81 180 SER A C 1
ATOM 1532 O O . SER A 1 180 ? 19.025 3.962 -27.349 1.00 84.81 180 SER A O 1
ATOM 1534 N N . ILE A 1 181 ? 18.369 2.619 -25.669 1.00 86.75 181 ILE A N 1
ATOM 1535 C CA . ILE A 1 181 ? 16.929 2.765 -25.895 1.00 86.75 181 ILE A CA 1
ATOM 1536 C C . ILE A 1 181 ? 16.188 3.474 -24.751 1.00 86.75 181 ILE A C 1
ATOM 1538 O O . ILE A 1 181 ? 15.000 3.764 -24.873 1.00 86.75 181 ILE A O 1
ATOM 1542 N N . VAL A 1 182 ? 16.864 3.750 -23.634 1.00 90.25 182 VAL A N 1
ATOM 1543 C CA . VAL A 1 182 ? 16.273 4.413 -22.463 1.00 90.25 182 VAL A CA 1
ATOM 1544 C C . VAL A 1 182 ? 16.662 5.882 -22.388 1.00 90.25 182 VAL A C 1
ATOM 1546 O O . VAL A 1 182 ? 17.790 6.259 -22.701 1.00 90.25 182 VAL A O 1
ATOM 1549 N N . ILE A 1 183 ? 15.750 6.704 -21.877 1.00 90.25 183 ILE A N 1
ATOM 1550 C CA . ILE A 1 183 ? 16.047 8.086 -21.500 1.00 90.25 183 ILE A CA 1
ATOM 1551 C C . ILE A 1 183 ? 16.637 8.057 -20.088 1.00 90.25 183 ILE A C 1
ATOM 1553 O O . ILE A 1 183 ? 15.930 7.825 -19.102 1.00 90.25 183 ILE A O 1
ATOM 1557 N N . THR A 1 184 ? 17.956 8.243 -19.993 1.00 87.75 184 THR A N 1
ATOM 1558 C CA . THR A 1 184 ? 18.718 8.050 -18.746 1.00 87.75 184 THR A CA 1
ATOM 1559 C C . THR A 1 184 ? 18.219 8.970 -17.632 1.00 87.75 184 THR A C 1
ATOM 1561 O O . THR A 1 184 ? 18.064 8.527 -16.496 1.00 87.75 184 THR A O 1
ATOM 1564 N N . GLU A 1 185 ? 17.882 10.213 -17.970 1.00 89.19 185 GLU A N 1
ATOM 1565 C CA . GLU A 1 185 ? 17.378 11.234 -17.051 1.00 89.19 185 GLU A CA 1
ATOM 1566 C C . GLU A 1 185 ? 16.032 10.850 -16.428 1.00 89.19 185 GLU A C 1
ATOM 1568 O O . GLU A 1 185 ? 15.756 11.196 -15.280 1.00 89.19 185 GLU A O 1
ATOM 1573 N N . HIS A 1 186 ? 15.183 10.137 -17.172 1.00 90.25 186 HIS A N 1
ATOM 1574 C CA . HIS A 1 186 ? 13.886 9.681 -16.675 1.00 90.25 186 HIS A CA 1
ATOM 1575 C C . HIS A 1 186 ? 14.053 8.430 -15.814 1.00 90.25 186 HIS A C 1
ATOM 1577 O O . HIS A 1 186 ? 13.480 8.329 -14.731 1.00 90.25 186 HIS A O 1
ATOM 1583 N N . ILE A 1 187 ? 14.886 7.490 -16.259 1.00 91.00 187 ILE A N 1
ATOM 1584 C CA . ILE A 1 187 ? 15.167 6.250 -15.530 1.00 91.00 187 ILE A CA 1
ATOM 1585 C C . ILE A 1 187 ? 15.866 6.496 -14.189 1.00 91.00 187 ILE A C 1
ATOM 1587 O O . ILE A 1 187 ? 15.638 5.744 -13.239 1.00 91.00 187 ILE A O 1
ATOM 1591 N N . SER A 1 188 ? 16.683 7.545 -14.062 1.00 91.38 188 SER A N 1
ATOM 1592 C CA . SER A 1 188 ? 17.308 7.914 -12.785 1.00 91.38 188 SER A CA 1
ATOM 1593 C C . SER A 1 188 ? 16.319 8.451 -11.740 1.00 91.38 188 SER A C 1
ATOM 1595 O O . SER A 1 188 ? 16.705 8.641 -10.593 1.00 91.38 188 SER A O 1
ATOM 1597 N N . GLN A 1 189 ? 15.058 8.709 -12.106 1.00 90.88 189 GLN A N 1
ATOM 1598 C CA . GLN A 1 189 ? 14.008 9.151 -11.173 1.00 90.88 189 GLN A CA 1
ATOM 1599 C C . GLN A 1 189 ? 13.216 7.988 -10.561 1.00 90.88 189 GLN A C 1
ATOM 1601 O O . GLN A 1 189 ? 12.412 8.195 -9.655 1.00 90.88 189 GLN A O 1
ATOM 1606 N N . VAL A 1 190 ? 13.404 6.772 -11.074 1.00 93.75 190 VAL A N 1
ATOM 1607 C CA . VAL A 1 190 ? 12.651 5.581 -10.669 1.00 93.75 190 VAL A CA 1
ATOM 1608 C C . VAL A 1 190 ? 13.539 4.710 -9.805 1.00 93.75 190 VAL A C 1
ATOM 1610 O O . VAL A 1 190 ? 14.700 4.512 -10.147 1.00 93.75 190 VAL A O 1
ATOM 1613 N N . MET A 1 191 ? 12.994 4.145 -8.733 1.00 94.94 191 MET A N 1
ATOM 1614 C CA . MET A 1 191 ? 13.664 3.118 -7.933 1.00 94.94 191 MET A CA 1
ATOM 1615 C C . MET A 1 191 ? 13.205 1.732 -8.392 1.00 94.94 191 MET A C 1
ATOM 1617 O O . MET A 1 191 ? 12.007 1.494 -8.549 1.00 94.94 191 MET A O 1
ATOM 1621 N N . PHE A 1 192 ? 14.135 0.804 -8.609 1.00 94.50 192 PHE A N 1
ATOM 1622 C CA . PHE A 1 192 ? 13.818 -0.562 -9.034 1.00 94.50 192 PHE A CA 1
ATOM 1623 C C . PHE A 1 192 ? 13.554 -1.497 -7.851 1.00 94.50 192 PHE A C 1
ATOM 1625 O O . PHE A 1 192 ? 12.802 -2.456 -7.998 1.00 94.50 192 PHE A O 1
ATOM 1632 N N . PHE A 1 193 ? 14.157 -1.247 -6.692 1.00 93.88 193 PHE A N 1
ATOM 1633 C CA . PHE A 1 193 ? 14.037 -2.039 -5.461 1.00 93.88 193 PHE A CA 1
ATOM 1634 C C . PHE A 1 193 ? 14.625 -1.243 -4.283 1.00 93.88 193 PHE A C 1
ATOM 1636 O O . PHE A 1 193 ? 15.139 -0.148 -4.502 1.00 93.88 193 PHE A O 1
ATOM 1643 N N . GLU A 1 194 ? 14.489 -1.731 -3.042 1.00 90.06 194 GLU A N 1
ATOM 1644 C CA . GL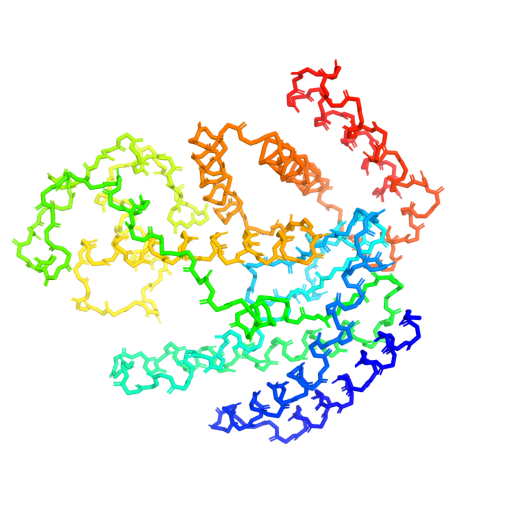U A 1 194 ? 14.771 -0.927 -1.830 1.00 90.06 194 GLU A CA 1
ATOM 1645 C C . GLU A 1 194 ? 16.226 -0.450 -1.754 1.00 90.06 194 GLU A C 1
ATOM 1647 O O . GLU A 1 194 ? 16.463 0.716 -1.449 1.00 90.06 194 GLU A O 1
ATOM 1652 N N . ASP A 1 195 ? 17.175 -1.305 -2.137 1.00 91.44 195 ASP A N 1
ATOM 1653 C CA . ASP A 1 195 ? 18.610 -0.994 -2.137 1.00 91.44 195 ASP A CA 1
ATOM 1654 C C . ASP A 1 195 ? 19.132 -0.509 -3.506 1.00 91.44 195 ASP A C 1
ATOM 1656 O O . ASP A 1 195 ? 20.340 -0.510 -3.761 1.00 91.44 195 ASP A O 1
ATOM 1660 N N . ASP A 1 196 ? 18.238 -0.115 -4.418 1.00 94.88 196 ASP A N 1
ATOM 1661 C CA . ASP A 1 196 ? 18.634 0.417 -5.722 1.00 94.88 196 ASP A CA 1
ATOM 1662 C C . ASP A 1 196 ? 19.389 1.743 -5.572 1.00 94.88 196 ASP A C 1
ATOM 1664 O O . ASP A 1 196 ? 19.089 2.578 -4.719 1.00 94.88 196 ASP A O 1
ATOM 1668 N N . ASN A 1 197 ? 20.359 1.970 -6.453 1.00 93.62 197 ASN A N 1
ATOM 1669 C CA . ASN A 1 197 ? 21.094 3.223 -6.513 1.00 93.62 197 ASN A CA 1
ATOM 1670 C C . ASN A 1 197 ? 20.890 3.873 -7.889 1.00 93.62 197 ASN A C 1
ATOM 1672 O O . ASN A 1 197 ? 21.556 3.481 -8.855 1.00 93.62 197 ASN A O 1
ATOM 1676 N N . PRO A 1 198 ? 20.036 4.911 -7.986 1.00 92.44 198 PRO A N 1
ATOM 1677 C CA . PRO A 1 198 ? 19.752 5.585 -9.250 1.00 92.44 198 PRO A CA 1
ATOM 1678 C C . PRO A 1 198 ? 20.957 6.271 -9.903 1.00 92.44 198 PRO A C 1
ATOM 1680 O O . PRO A 1 198 ? 20.890 6.592 -11.087 1.00 92.44 198 PRO A O 1
ATOM 1683 N N . ALA A 1 199 ? 22.057 6.484 -9.168 1.00 93.19 199 ALA A N 1
ATOM 1684 C CA . ALA A 1 199 ? 23.296 7.034 -9.718 1.00 93.19 199 ALA A CA 1
ATOM 1685 C C . ALA A 1 199 ? 24.108 6.006 -10.529 1.00 93.19 199 ALA A C 1
ATOM 1687 O O . ALA A 1 199 ? 25.042 6.379 -11.242 1.00 93.19 199 ALA A O 1
ATOM 1688 N N . LEU A 1 200 ? 23.793 4.711 -10.419 1.00 95.00 200 LEU A N 1
ATOM 1689 C CA . LEU A 1 200 ? 24.440 3.664 -11.205 1.00 95.00 200 LEU A CA 1
ATOM 1690 C C . LEU A 1 200 ? 23.875 3.601 -12.629 1.00 95.00 200 LEU A C 1
ATOM 1692 O O . LEU A 1 200 ? 22.722 3.940 -12.891 1.00 95.00 200 LEU A O 1
ATOM 1696 N N . SER A 1 201 ? 24.686 3.086 -13.558 1.00 93.56 201 SER A N 1
ATOM 1697 C CA . SER A 1 201 ? 24.228 2.816 -14.925 1.00 93.56 201 SER A CA 1
ATOM 1698 C C . SER A 1 201 ? 23.049 1.837 -14.943 1.00 93.56 201 SER A C 1
ATOM 1700 O O . SER A 1 201 ? 22.992 0.913 -14.127 1.00 93.56 201 SER A O 1
ATOM 1702 N N . ILE A 1 202 ? 22.160 1.972 -15.931 1.00 93.38 202 ILE A N 1
ATOM 1703 C CA . ILE A 1 202 ? 21.003 1.080 -16.097 1.00 93.38 202 ILE A CA 1
ATOM 1704 C C . ILE A 1 202 ? 21.398 -0.408 -16.132 1.00 93.38 202 ILE A C 1
ATOM 1706 O O . ILE A 1 202 ? 20.727 -1.231 -15.513 1.00 93.38 202 ILE A O 1
ATOM 1710 N N . LYS A 1 203 ? 22.525 -0.757 -16.773 1.00 93.00 203 LYS A N 1
ATOM 1711 C CA . LYS A 1 203 ? 23.033 -2.139 -16.831 1.00 93.00 203 LYS A CA 1
ATOM 1712 C C . LYS A 1 203 ? 23.372 -2.687 -15.446 1.00 93.00 203 LYS A C 1
ATOM 1714 O O . LYS A 1 203 ? 23.020 -3.820 -15.127 1.00 93.00 203 LYS A O 1
ATOM 1719 N N . GLU A 1 204 ? 24.034 -1.889 -14.608 1.00 94.75 204 GLU A N 1
ATOM 1720 C CA . GLU A 1 204 ? 24.394 -2.329 -13.256 1.00 94.75 204 GLU A CA 1
ATOM 1721 C C . GLU A 1 204 ? 23.155 -2.433 -12.357 1.00 94.75 204 GLU A C 1
ATOM 1723 O O . GLU A 1 204 ? 23.030 -3.406 -11.618 1.00 94.75 204 GLU A O 1
ATOM 1728 N N . ARG A 1 205 ? 22.193 -1.510 -12.486 1.00 95.81 205 ARG A N 1
ATOM 1729 C CA . ARG A 1 205 ? 20.915 -1.562 -11.753 1.00 95.81 205 ARG A CA 1
ATOM 1730 C C . ARG A 1 205 ? 20.098 -2.806 -12.111 1.00 95.81 205 ARG A C 1
ATOM 1732 O O . ARG A 1 205 ? 19.626 -3.513 -11.224 1.00 95.81 205 ARG A O 1
ATOM 1739 N N . ILE A 1 206 ? 20.004 -3.143 -13.401 1.00 94.12 206 ILE A N 1
ATOM 1740 C CA . ILE A 1 206 ? 19.347 -4.374 -13.875 1.00 94.12 206 ILE A CA 1
ATOM 1741 C C . ILE A 1 206 ? 20.043 -5.623 -13.325 1.00 94.12 206 ILE A C 1
ATOM 1743 O O . ILE A 1 206 ? 19.392 -6.548 -12.838 1.00 94.12 206 ILE A O 1
ATOM 1747 N N . LYS A 1 207 ? 21.375 -5.652 -13.356 1.00 93.88 207 LYS A N 1
ATOM 1748 C CA . LYS A 1 207 ? 22.164 -6.763 -12.818 1.00 93.88 207 LYS A CA 1
ATOM 1749 C C . LYS A 1 207 ? 21.969 -6.939 -11.310 1.00 93.88 207 LYS A C 1
ATOM 1751 O O . LYS A 1 207 ? 21.909 -8.077 -10.848 1.00 93.88 207 LYS A O 1
ATOM 1756 N N . GLN A 1 208 ? 21.868 -5.849 -10.550 1.00 95.50 208 GLN A N 1
ATOM 1757 C CA . GLN A 1 208 ? 21.553 -5.899 -9.120 1.00 95.50 208 GLN A CA 1
ATOM 1758 C C . GLN A 1 208 ? 20.136 -6.424 -8.884 1.00 95.50 208 GLN A C 1
ATOM 1760 O O . GLN A 1 208 ? 19.979 -7.380 -8.129 1.00 95.50 208 GLN A O 1
ATOM 1765 N N . TYR A 1 209 ? 19.142 -5.915 -9.619 1.00 94.50 209 TYR A N 1
ATOM 1766 C CA . TYR A 1 209 ? 17.765 -6.409 -9.551 1.00 94.50 209 TYR A CA 1
ATOM 1767 C C . TYR A 1 209 ? 17.681 -7.920 -9.824 1.00 94.50 209 TYR A C 1
ATOM 1769 O O . TYR A 1 209 ? 17.039 -8.663 -9.087 1.00 94.50 209 TYR A O 1
ATOM 1777 N N . ARG A 1 210 ? 18.393 -8.420 -10.846 1.00 92.38 210 ARG A N 1
ATOM 1778 C CA . ARG A 1 210 ? 18.446 -9.863 -11.144 1.00 92.38 210 ARG A CA 1
ATOM 1779 C C . ARG A 1 210 ? 19.031 -10.698 -10.014 1.00 92.38 210 ARG A C 1
ATOM 1781 O O . ARG A 1 210 ? 18.625 -11.842 -9.859 1.00 92.38 210 ARG A O 1
ATOM 1788 N N . ARG A 1 211 ? 20.013 -10.174 -9.279 1.00 92.44 211 ARG A N 1
ATOM 1789 C CA . ARG A 1 211 ? 20.609 -10.881 -8.136 1.00 92.44 211 ARG A CA 1
ATOM 1790 C C . ARG A 1 211 ? 19.615 -10.956 -6.986 1.00 92.44 211 ARG A C 1
ATOM 1792 O O . ARG A 1 211 ? 19.399 -12.049 -6.468 1.00 92.44 211 ARG A O 1
ATOM 1799 N N . GLU A 1 212 ? 18.995 -9.823 -6.668 1.00 91.88 212 GLU A N 1
ATOM 1800 C CA . GLU A 1 212 ? 18.023 -9.688 -5.583 1.00 91.88 212 GLU A CA 1
ATOM 1801 C C . GLU A 1 212 ? 16.808 -10.604 -5.783 1.00 91.88 212 GLU A C 1
ATOM 1803 O O . GLU A 1 212 ? 16.428 -11.338 -4.880 1.00 91.88 212 GLU A O 1
ATOM 1808 N N . PHE A 1 213 ? 16.257 -10.647 -7.001 1.00 89.06 213 PHE A N 1
ATOM 1809 C CA . PHE A 1 213 ? 15.048 -11.421 -7.327 1.00 89.06 213 PHE A CA 1
ATOM 1810 C C . PHE A 1 213 ? 15.332 -12.679 -8.166 1.00 89.06 213 PHE A C 1
ATOM 1812 O O . PHE A 1 213 ? 14.477 -13.149 -8.926 1.00 89.06 213 PHE A O 1
ATOM 1819 N N . SER A 1 214 ? 16.545 -13.231 -8.055 1.00 86.31 214 SER A N 1
ATOM 1820 C CA . SER A 1 214 ? 17.018 -14.397 -8.832 1.00 86.31 214 SER A CA 1
ATOM 1821 C C . SER A 1 214 ? 16.164 -15.657 -8.657 1.00 86.31 214 SER A C 1
ATOM 1823 O O . SER A 1 214 ? 16.175 -16.562 -9.487 1.00 86.31 214 SER A O 1
ATOM 1825 N N . ASP A 1 215 ? 15.413 -15.711 -7.568 1.00 80.50 215 ASP A N 1
ATOM 1826 C CA . ASP A 1 215 ? 14.602 -16.821 -7.102 1.00 80.50 215 ASP A CA 1
ATOM 1827 C C . ASP A 1 215 ? 13.136 -16.757 -7.576 1.00 80.50 215 ASP A C 1
ATOM 1829 O O . ASP A 1 215 ? 12.349 -17.665 -7.271 1.00 80.50 215 ASP A O 1
ATOM 1833 N N . ILE A 1 216 ? 12.772 -15.673 -8.270 1.00 80.06 216 ILE A N 1
ATOM 1834 C CA . ILE A 1 216 ? 11.424 -15.360 -8.764 1.00 80.06 216 ILE A CA 1
ATOM 1835 C C . ILE A 1 216 ? 11.434 -15.043 -10.267 1.00 80.06 216 ILE A C 1
ATOM 1837 O O . ILE A 1 216 ? 10.461 -15.348 -10.957 1.00 80.06 216 ILE A O 1
ATOM 1841 N N . LEU A 1 217 ? 12.506 -14.439 -10.785 1.00 81.25 217 LEU A N 1
ATOM 1842 C CA . LEU A 1 217 ? 12.585 -14.031 -12.187 1.00 81.25 217 LEU A CA 1
ATOM 1843 C C . LEU A 1 217 ? 12.850 -15.209 -13.143 1.00 81.25 217 LEU A C 1
ATOM 1845 O O . LEU A 1 217 ? 13.669 -16.079 -12.836 1.00 81.25 217 LEU A O 1
ATOM 1849 N N . PRO A 1 218 ? 12.245 -15.213 -14.347 1.00 74.75 218 PRO A N 1
ATOM 1850 C CA . PRO A 1 218 ? 12.596 -16.164 -15.396 1.00 74.75 218 PRO A CA 1
ATOM 1851 C C . PRO A 1 218 ? 14.049 -16.003 -15.845 1.00 74.75 218 PRO A C 1
ATOM 1853 O O . PRO A 1 218 ? 14.517 -14.894 -16.112 1.00 74.75 218 PRO A O 1
ATOM 1856 N N . SER A 1 219 ? 14.746 -17.125 -16.011 1.00 72.62 219 SER A N 1
ATOM 1857 C CA . SER A 1 219 ? 16.154 -17.150 -16.427 1.00 72.62 219 SER A CA 1
ATOM 1858 C C . SER A 1 219 ? 16.389 -16.667 -17.864 1.00 72.62 219 SER A C 1
ATOM 1860 O O . SER A 1 219 ? 17.504 -16.278 -18.197 1.00 72.62 219 SER A O 1
ATOM 1862 N N . ASN A 1 220 ? 15.357 -16.676 -18.711 1.00 77.25 220 ASN A N 1
ATOM 1863 C CA . ASN A 1 220 ? 15.424 -16.317 -20.130 1.00 77.25 220 ASN A CA 1
ATOM 1864 C C . ASN A 1 220 ? 14.944 -14.889 -20.451 1.00 77.25 220 ASN A C 1
ATOM 1866 O O . ASN A 1 220 ? 14.961 -14.503 -21.616 1.00 77.25 220 ASN A O 1
ATOM 1870 N N . MET A 1 221 ? 14.502 -14.112 -19.457 1.00 84.25 221 MET A N 1
ATOM 1871 C CA . MET A 1 221 ? 14.053 -12.734 -19.671 1.00 84.25 221 MET A CA 1
ATOM 1872 C C . MET A 1 221 ? 15.257 -11.834 -19.967 1.00 84.25 221 MET A C 1
ATOM 1874 O O . MET A 1 221 ? 16.166 -11.761 -19.138 1.00 84.25 221 MET A O 1
ATOM 1878 N N . ASN A 1 222 ? 15.266 -11.126 -21.101 1.00 87.06 222 ASN A N 1
ATOM 1879 C CA . ASN A 1 222 ? 16.343 -10.192 -21.450 1.00 87.06 222 ASN A CA 1
ATOM 1880 C C . ASN A 1 222 ? 16.267 -8.890 -20.621 1.00 87.06 222 ASN A C 1
ATOM 1882 O O . ASN A 1 222 ? 15.301 -8.661 -19.891 1.00 87.06 222 ASN A O 1
ATOM 1886 N N . ASP A 1 223 ? 17.304 -8.051 -20.671 1.00 90.38 223 ASP A N 1
ATOM 1887 C CA . ASP A 1 223 ? 17.408 -6.851 -19.821 1.00 90.38 223 ASP A CA 1
ATOM 1888 C C . ASP A 1 223 ? 16.317 -5.807 -20.096 1.00 90.38 223 ASP A C 1
ATOM 1890 O O . ASP A 1 223 ? 15.853 -5.129 -19.181 1.00 90.38 223 ASP A O 1
ATOM 1894 N N . ILE A 1 224 ? 15.856 -5.712 -21.338 1.00 88.50 224 ILE A N 1
ATOM 1895 C CA . ILE A 1 224 ? 14.856 -4.735 -21.771 1.00 88.50 224 ILE A CA 1
ATOM 1896 C C . ILE A 1 224 ? 13.454 -5.182 -21.356 1.00 88.50 224 ILE A C 1
ATOM 1898 O O . ILE A 1 224 ? 12.675 -4.387 -20.834 1.00 88.50 224 ILE A O 1
ATOM 1902 N N . GLN A 1 225 ? 13.154 -6.469 -21.519 1.00 87.50 225 GLN A N 1
ATOM 1903 C CA . GLN A 1 225 ? 11.943 -7.096 -20.997 1.00 87.50 225 GLN A CA 1
ATOM 1904 C C . GLN A 1 225 ? 11.872 -6.964 -19.477 1.00 87.50 225 GLN A C 1
ATOM 1906 O O . GLN A 1 225 ? 10.811 -6.657 -18.939 1.00 87.50 225 GLN A O 1
ATOM 1911 N N . LEU A 1 226 ? 13.000 -7.153 -18.785 1.00 90.19 226 LEU A N 1
ATOM 1912 C CA . LEU A 1 226 ? 13.068 -6.976 -17.341 1.00 90.19 226 LEU A CA 1
ATOM 1913 C C . LEU A 1 226 ? 12.801 -5.523 -16.943 1.00 90.19 226 LEU A C 1
ATOM 1915 O O . LEU A 1 226 ? 12.004 -5.276 -16.043 1.00 90.19 226 LEU A O 1
ATOM 1919 N N . LEU A 1 227 ? 13.401 -4.557 -17.641 1.00 91.81 227 LEU A N 1
ATOM 1920 C CA . LEU A 1 227 ? 13.120 -3.144 -17.403 1.00 91.81 227 LEU A CA 1
ATOM 1921 C C . LEU A 1 227 ? 11.635 -2.819 -17.619 1.00 91.81 227 LEU A C 1
ATOM 1923 O O . LEU A 1 227 ? 11.017 -2.180 -16.768 1.00 91.81 227 LEU A O 1
ATOM 1927 N N . GLN A 1 228 ? 11.045 -3.287 -18.722 1.00 89.44 228 GLN A N 1
ATOM 1928 C CA . GLN A 1 228 ? 9.619 -3.106 -18.985 1.00 89.44 228 GLN A CA 1
ATOM 1929 C C . GLN A 1 228 ? 8.769 -3.724 -17.868 1.00 89.44 228 GLN A C 1
ATOM 1931 O O . GLN A 1 228 ? 7.841 -3.077 -17.390 1.00 89.44 228 GLN A O 1
ATOM 1936 N N . PHE A 1 229 ? 9.095 -4.942 -17.428 1.00 88.69 229 PHE A N 1
ATOM 1937 C CA . PHE A 1 229 ? 8.405 -5.629 -16.339 1.00 88.69 229 PHE A CA 1
ATOM 1938 C C . PHE A 1 229 ? 8.446 -4.818 -15.037 1.00 88.69 229 PHE A C 1
ATOM 1940 O O . PHE A 1 229 ? 7.412 -4.638 -14.394 1.00 88.69 229 PHE A O 1
ATOM 1947 N N . VAL A 1 230 ? 9.613 -4.272 -14.682 1.00 92.56 230 VAL A N 1
ATOM 1948 C CA . VAL A 1 230 ? 9.802 -3.437 -13.487 1.00 92.56 230 VAL A CA 1
ATOM 1949 C C . VAL A 1 230 ? 8.972 -2.154 -13.565 1.00 92.56 230 VAL A C 1
ATOM 1951 O O . VAL A 1 230 ? 8.197 -1.866 -12.651 1.00 92.56 230 VAL A O 1
ATOM 1954 N N . LEU A 1 231 ? 9.089 -1.399 -14.664 1.00 94.25 231 LEU A N 1
ATOM 1955 C CA . LEU A 1 231 ? 8.344 -0.149 -14.857 1.00 94.25 231 LEU A CA 1
ATOM 1956 C C . LEU A 1 231 ? 6.834 -0.404 -14.855 1.00 94.25 231 LEU A C 1
ATOM 1958 O O . LEU A 1 231 ? 6.080 0.292 -14.174 1.00 94.25 231 LEU A O 1
ATOM 1962 N N . PHE A 1 232 ? 6.392 -1.436 -15.574 1.00 92.50 232 PHE A N 1
ATOM 1963 C CA . PHE A 1 232 ? 4.988 -1.813 -15.625 1.00 92.50 232 PHE A CA 1
ATOM 1964 C C . PHE A 1 232 ? 4.457 -2.216 -14.254 1.00 92.50 232 PHE A C 1
ATOM 1966 O O . PHE A 1 232 ? 3.381 -1.758 -13.876 1.00 92.50 232 PHE A O 1
ATOM 1973 N N . GLY A 1 233 ? 5.207 -3.011 -13.489 1.00 91.00 233 GLY A N 1
ATOM 1974 C CA . GLY A 1 233 ? 4.828 -3.429 -12.143 1.00 91.00 233 GLY A CA 1
ATOM 1975 C C . GLY A 1 233 ? 4.592 -2.242 -11.208 1.00 91.00 233 GLY A C 1
ATOM 1976 O O . GLY A 1 233 ? 3.495 -2.102 -10.661 1.00 91.00 233 GLY A O 1
ATOM 1977 N N . TYR A 1 234 ? 5.583 -1.356 -11.066 1.00 94.06 234 TYR A N 1
ATOM 1978 C CA . TYR A 1 234 ? 5.472 -0.212 -10.156 1.00 94.06 234 TYR A CA 1
ATOM 1979 C C . TYR A 1 234 ? 4.400 0.785 -10.584 1.00 94.06 234 TYR A C 1
ATOM 1981 O O . TYR A 1 234 ? 3.598 1.212 -9.753 1.00 94.06 234 TYR A O 1
ATOM 1989 N N . PHE A 1 235 ? 4.348 1.154 -11.865 1.00 95.50 235 PHE A N 1
ATOM 1990 C CA . PHE A 1 235 ? 3.421 2.197 -12.295 1.00 95.50 235 PHE A CA 1
ATOM 1991 C C . PHE A 1 235 ? 1.987 1.694 -12.461 1.00 95.50 235 PHE A C 1
ATOM 1993 O O . PHE A 1 235 ? 1.062 2.453 -12.180 1.00 95.50 235 PHE A O 1
ATOM 2000 N N . SER A 1 236 ? 1.772 0.420 -12.814 1.00 92.88 236 SER A N 1
ATOM 2001 C CA . SER A 1 236 ? 0.425 -0.170 -12.758 1.00 92.88 236 SER A CA 1
ATOM 2002 C C . SER A 1 236 ? -0.099 -0.193 -11.326 1.00 92.88 236 SER A C 1
ATOM 2004 O O . SER A 1 236 ? -1.242 0.187 -11.083 1.00 92.88 236 SER A O 1
ATOM 2006 N N . GLN A 1 237 ? 0.743 -0.586 -10.362 1.00 92.88 237 GLN A N 1
ATOM 2007 C CA . GLN A 1 237 ? 0.374 -0.562 -8.949 1.00 92.88 237 GLN A CA 1
ATOM 2008 C C . GLN A 1 237 ? 0.087 0.869 -8.470 1.00 92.88 237 GLN A C 1
ATOM 2010 O O . GLN A 1 237 ? -0.907 1.097 -7.784 1.00 92.88 237 GLN A O 1
ATOM 2015 N N . ALA A 1 238 ? 0.914 1.843 -8.855 1.00 95.06 238 ALA A N 1
ATOM 2016 C CA . ALA A 1 238 ? 0.720 3.241 -8.486 1.00 95.06 238 ALA A CA 1
ATOM 2017 C C . ALA A 1 238 ? -0.588 3.827 -9.054 1.00 95.06 238 ALA A C 1
ATOM 2019 O O . ALA A 1 238 ? -1.307 4.513 -8.325 1.00 95.06 238 ALA A O 1
ATOM 2020 N N . ILE A 1 239 ? -0.934 3.519 -10.311 1.00 93.75 239 ILE A N 1
ATOM 2021 C CA . ILE A 1 239 ? -2.219 3.898 -10.919 1.00 93.75 239 ILE A CA 1
ATOM 2022 C C . ILE A 1 239 ? -3.394 3.252 -10.183 1.00 93.75 239 ILE A C 1
ATOM 2024 O O . ILE A 1 239 ? -4.364 3.939 -9.869 1.00 93.75 239 ILE A O 1
ATOM 2028 N N . ASP A 1 240 ? -3.315 1.959 -9.868 1.00 92.88 240 ASP A N 1
ATOM 2029 C CA . ASP A 1 240 ? -4.387 1.249 -9.162 1.00 92.88 240 ASP A CA 1
ATOM 2030 C C . ASP A 1 240 ? -4.630 1.835 -7.758 1.00 92.88 240 ASP A C 1
ATOM 2032 O O . ASP A 1 240 ? -5.769 2.087 -7.352 1.00 92.88 240 ASP A O 1
ATOM 2036 N N . ILE A 1 241 ? -3.551 2.160 -7.039 1.00 94.81 241 ILE A N 1
ATOM 2037 C CA . ILE A 1 241 ? -3.604 2.851 -5.743 1.00 94.81 241 ILE A CA 1
ATOM 2038 C C . ILE A 1 241 ? -4.220 4.239 -5.890 1.00 94.81 241 ILE A C 1
ATOM 2040 O O . ILE A 1 241 ? -5.081 4.601 -5.090 1.00 94.81 241 ILE A O 1
ATOM 2044 N N . PHE A 1 242 ? -3.822 4.996 -6.913 1.00 93.19 242 PHE A N 1
ATOM 2045 C CA . PHE A 1 242 ? -4.379 6.315 -7.195 1.00 93.19 242 PHE A CA 1
ATOM 2046 C C . PHE A 1 242 ? -5.889 6.243 -7.467 1.00 93.19 242 PHE A C 1
ATOM 2048 O O . PHE A 1 242 ? -6.666 6.920 -6.796 1.00 93.19 242 PHE A O 1
ATOM 2055 N N . GLN A 1 243 ? -6.330 5.371 -8.378 1.00 92.25 243 GLN A N 1
ATOM 2056 C CA . GLN A 1 243 ? -7.751 5.215 -8.696 1.00 92.25 243 GLN A CA 1
ATOM 2057 C C . GLN A 1 243 ? -8.558 4.763 -7.471 1.00 92.25 243 GLN A C 1
ATOM 2059 O O . GLN A 1 243 ? -9.649 5.276 -7.229 1.00 92.25 243 GLN A O 1
ATOM 2064 N N . THR A 1 244 ? -8.006 3.850 -6.669 1.00 94.44 244 THR A N 1
ATOM 2065 C CA . THR A 1 244 ? -8.628 3.361 -5.430 1.00 94.44 244 THR A CA 1
ATOM 2066 C C . THR A 1 244 ? -8.739 4.468 -4.381 1.00 94.44 244 THR A C 1
ATOM 2068 O O . THR A 1 244 ? -9.798 4.644 -3.776 1.00 94.44 244 THR A O 1
ATOM 2071 N N . SER A 1 245 ? -7.667 5.242 -4.198 1.00 93.56 245 SER A N 1
ATOM 2072 C CA . SER A 1 245 ? -7.609 6.407 -3.311 1.00 93.56 245 SER A CA 1
ATOM 2073 C C . SER A 1 245 ? -8.688 7.429 -3.668 1.00 93.56 245 SER A C 1
ATOM 2075 O O . SER A 1 245 ? -9.472 7.826 -2.800 1.00 93.56 245 SER A O 1
ATOM 2077 N N . SER A 1 246 ? -8.782 7.787 -4.952 1.00 90.31 246 SER A N 1
ATOM 2078 C CA . SER A 1 246 ? -9.777 8.728 -5.462 1.00 90.31 246 SER A CA 1
ATOM 2079 C C . SER A 1 246 ? -11.201 8.195 -5.319 1.00 90.31 246 SER A C 1
ATOM 2081 O O . SER A 1 246 ? -12.080 8.918 -4.857 1.00 90.31 246 SER A O 1
ATOM 2083 N N . TYR A 1 247 ? -11.442 6.930 -5.675 1.00 92.00 247 TYR A N 1
ATOM 2084 C CA . TYR A 1 247 ? -12.781 6.345 -5.634 1.00 92.00 247 TYR A CA 1
ATOM 2085 C C . TYR A 1 247 ? -13.316 6.242 -4.200 1.00 92.00 247 TYR A C 1
ATOM 2087 O O . TYR A 1 247 ? -14.450 6.639 -3.920 1.00 92.00 247 TYR A O 1
ATOM 2095 N N . PHE A 1 248 ? -12.495 5.742 -3.271 1.00 93.38 248 PHE A N 1
ATOM 2096 C CA . PHE A 1 248 ? -12.916 5.522 -1.889 1.00 93.38 248 PHE A CA 1
ATOM 2097 C C . PHE A 1 248 ? -12.685 6.719 -0.955 1.00 93.38 248 PHE A C 1
ATOM 2099 O O . PHE A 1 248 ? -13.098 6.649 0.206 1.00 93.38 248 PHE A O 1
ATOM 2106 N N . ASN A 1 249 ? -12.119 7.829 -1.441 1.00 90.81 249 ASN A N 1
ATOM 2107 C CA . ASN A 1 249 ? -11.792 9.022 -0.647 1.00 90.81 249 ASN A CA 1
ATOM 2108 C C . ASN A 1 249 ? -10.888 8.697 0.555 1.00 90.81 249 ASN A C 1
ATOM 2110 O O . ASN A 1 249 ? -11.143 9.120 1.685 1.00 90.81 249 ASN A O 1
ATOM 2114 N N . VAL A 1 250 ? -9.845 7.909 0.303 1.00 93.81 250 VAL A N 1
ATOM 2115 C CA . VAL A 1 250 ? -8.863 7.464 1.300 1.00 93.81 250 VAL A CA 1
ATOM 2116 C C . VAL A 1 250 ? -7.457 7.846 0.857 1.00 93.81 250 VAL A C 1
ATOM 2118 O O . VAL A 1 250 ? -7.196 7.945 -0.337 1.00 93.81 250 VAL A O 1
ATOM 2121 N N . PHE A 1 251 ? -6.536 8.036 1.796 1.00 93.62 251 PHE A N 1
ATOM 2122 C CA . PHE A 1 251 ? -5.156 8.430 1.506 1.00 93.62 251 PHE A CA 1
ATOM 2123 C C . PHE A 1 251 ? -4.197 7.251 1.691 1.00 93.62 251 PHE A C 1
ATOM 2125 O O . PHE A 1 251 ? -4.261 6.585 2.727 1.00 93.62 251 PHE A O 1
ATOM 2132 N N . PRO A 1 252 ? -3.312 6.965 0.726 1.00 95.12 252 PRO A N 1
ATOM 2133 C CA . PRO A 1 252 ? -2.428 5.816 0.830 1.00 95.12 252 PRO A CA 1
ATOM 2134 C C . PRO A 1 252 ? -1.369 6.026 1.912 1.00 95.12 252 PRO A C 1
ATOM 2136 O O . PRO A 1 252 ? -0.813 7.114 2.070 1.00 95.12 252 PRO A O 1
ATOM 2139 N N . PHE A 1 253 ? -1.078 4.952 2.635 1.00 95.06 253 PHE A N 1
ATOM 2140 C CA . PHE A 1 253 ? 0.070 4.812 3.514 1.00 95.06 253 PHE A CA 1
ATOM 2141 C C . PHE A 1 253 ? 0.966 3.707 2.952 1.00 95.06 253 PHE A C 1
ATOM 2143 O O . PHE A 1 253 ? 0.495 2.601 2.678 1.00 95.06 253 PHE A O 1
ATOM 2150 N N . PHE A 1 254 ? 2.254 4.008 2.803 1.00 92.50 254 PHE A N 1
ATOM 2151 C CA . PHE A 1 254 ? 3.248 3.100 2.239 1.00 92.50 254 PHE A CA 1
ATOM 2152 C C . PHE A 1 254 ? 4.270 2.710 3.302 1.00 92.50 254 PHE A C 1
ATOM 2154 O O . PHE A 1 254 ? 4.775 3.569 4.019 1.00 92.50 254 PHE A O 1
ATOM 2161 N N . SER A 1 255 ? 4.618 1.427 3.351 1.00 85.50 255 SER A N 1
ATOM 2162 C CA . SER A 1 255 ? 5.703 0.887 4.183 1.00 85.50 255 SER A CA 1
ATOM 2163 C C . SER A 1 255 ? 6.966 0.548 3.385 1.00 85.50 255 SER A C 1
ATOM 2165 O O . SER A 1 255 ? 7.830 -0.175 3.872 1.00 85.50 255 SER A O 1
ATOM 2167 N N . SER A 1 256 ? 7.035 1.011 2.137 1.00 88.31 256 SER A N 1
ATOM 2168 C CA . SER A 1 256 ? 8.127 0.789 1.188 1.00 88.31 256 SER A CA 1
ATOM 2169 C C . SER A 1 256 ? 8.547 2.138 0.622 1.00 88.31 256 SER A C 1
ATOM 2171 O O . SER A 1 256 ? 7.702 2.892 0.121 1.00 88.31 256 SER A O 1
ATOM 2173 N N . VAL A 1 257 ? 9.845 2.439 0.697 1.00 90.75 257 VAL A N 1
ATOM 2174 C CA . VAL A 1 257 ? 10.395 3.696 0.173 1.00 90.75 257 VAL A CA 1
ATOM 2175 C C . VAL A 1 257 ? 10.260 3.711 -1.343 1.00 90.75 257 VAL A C 1
ATOM 2177 O O . VAL A 1 257 ? 9.823 4.706 -1.915 1.00 90.75 257 VAL A O 1
ATOM 2180 N N . VAL A 1 258 ? 10.549 2.586 -1.993 1.00 93.31 258 VAL A N 1
ATOM 2181 C CA . VAL A 1 258 ? 10.470 2.430 -3.452 1.00 93.31 258 VAL A CA 1
ATOM 2182 C C . VAL A 1 258 ? 9.067 2.696 -3.962 1.00 93.31 258 VAL A C 1
ATOM 2184 O O . VAL A 1 258 ? 8.872 3.486 -4.884 1.00 93.31 258 VAL A O 1
ATOM 2187 N N . THR A 1 259 ? 8.079 2.062 -3.331 1.00 92.88 259 THR A N 1
ATOM 2188 C CA . THR A 1 259 ? 6.680 2.225 -3.717 1.00 92.88 259 THR A CA 1
ATOM 2189 C C . THR A 1 259 ? 6.248 3.673 -3.543 1.00 92.88 259 THR A C 1
ATOM 2191 O O . THR A 1 259 ? 5.653 4.251 -4.452 1.00 92.88 259 THR A O 1
ATOM 2194 N N . PHE A 1 260 ? 6.583 4.279 -2.399 1.00 94.06 260 PHE A N 1
ATOM 2195 C CA . PHE A 1 260 ? 6.285 5.680 -2.144 1.00 94.06 260 PHE A CA 1
ATOM 2196 C C . PHE A 1 260 ? 6.905 6.593 -3.212 1.00 94.06 260 PHE A C 1
ATOM 2198 O O . PHE A 1 260 ? 6.201 7.435 -3.774 1.00 94.06 260 PHE A O 1
ATOM 2205 N N . LEU A 1 261 ? 8.196 6.433 -3.514 1.00 94.12 261 LEU A N 1
ATOM 2206 C CA . LEU A 1 261 ? 8.908 7.279 -4.473 1.00 94.12 261 LEU A CA 1
ATOM 2207 C C . LEU A 1 261 ? 8.320 7.146 -5.879 1.00 94.12 261 LEU A C 1
ATOM 2209 O O . LEU A 1 261 ? 7.971 8.158 -6.488 1.00 94.12 261 LEU A O 1
ATOM 2213 N N . ASN A 1 262 ? 8.115 5.918 -6.357 1.00 95.12 262 ASN A N 1
ATOM 2214 C CA . ASN A 1 262 ? 7.543 5.669 -7.680 1.00 95.12 262 ASN A CA 1
ATOM 2215 C C . ASN A 1 262 ? 6.095 6.188 -7.781 1.00 95.12 262 ASN A C 1
ATOM 2217 O O . ASN A 1 262 ? 5.726 6.800 -8.786 1.00 95.12 262 ASN A O 1
ATOM 2221 N N . TYR A 1 263 ? 5.286 6.030 -6.726 1.00 95.25 263 TYR A N 1
ATOM 2222 C CA . TYR A 1 263 ? 3.935 6.596 -6.656 1.00 95.25 263 TYR A CA 1
ATOM 2223 C C . TYR A 1 263 ? 3.943 8.129 -6.715 1.00 95.25 263 TYR A C 1
ATOM 2225 O O . TYR A 1 263 ? 3.184 8.727 -7.477 1.00 95.25 263 TYR A O 1
ATOM 2233 N N . ASN A 1 264 ? 4.821 8.787 -5.952 1.00 93.69 264 ASN A N 1
ATOM 2234 C CA . ASN A 1 264 ? 4.901 10.250 -5.945 1.00 93.69 264 ASN A CA 1
ATOM 2235 C C . ASN A 1 264 ? 5.464 10.807 -7.253 1.00 93.69 264 ASN A C 1
ATOM 2237 O O . ASN A 1 264 ? 5.033 11.879 -7.674 1.00 93.69 264 ASN A O 1
ATOM 2241 N N . PHE A 1 265 ? 6.377 10.088 -7.911 1.00 93.00 265 PHE A N 1
ATOM 2242 C CA . PHE A 1 265 ? 6.862 10.449 -9.241 1.00 93.00 265 PHE A CA 1
ATOM 2243 C C . PHE A 1 265 ? 5.718 10.457 -10.264 1.00 93.00 265 PHE A C 1
ATOM 2245 O O . PHE A 1 265 ? 5.520 11.448 -10.971 1.00 93.00 265 PHE A O 1
ATOM 2252 N N . LEU A 1 266 ? 4.894 9.404 -10.272 1.00 92.75 266 LEU A N 1
ATOM 2253 C CA . LEU A 1 266 ? 3.693 9.342 -11.105 1.00 92.75 266 LEU A CA 1
ATOM 2254 C C . LEU A 1 266 ? 2.702 10.468 -10.765 1.00 92.75 266 LEU A C 1
ATOM 2256 O O . LEU A 1 266 ? 2.224 11.156 -11.665 1.00 92.75 266 LEU A O 1
ATOM 2260 N N . LEU A 1 267 ? 2.407 10.691 -9.479 1.00 91.25 267 LEU A N 1
ATOM 2261 C CA . LEU A 1 267 ? 1.501 11.766 -9.063 1.00 91.25 267 LEU A CA 1
ATOM 2262 C C . LEU A 1 267 ? 2.002 13.147 -9.484 1.00 91.25 267 LEU A C 1
ATOM 2264 O O . LEU A 1 267 ? 1.202 13.971 -9.914 1.00 91.25 267 LEU A O 1
ATOM 2268 N N . MET A 1 268 ? 3.307 13.411 -9.380 1.00 90.44 268 MET A N 1
ATOM 2269 C CA . MET A 1 268 ? 3.898 14.661 -9.859 1.00 90.44 268 MET A CA 1
ATOM 2270 C C . MET A 1 268 ? 3.675 14.844 -11.357 1.00 90.44 268 MET A C 1
ATOM 2272 O O . MET A 1 268 ? 3.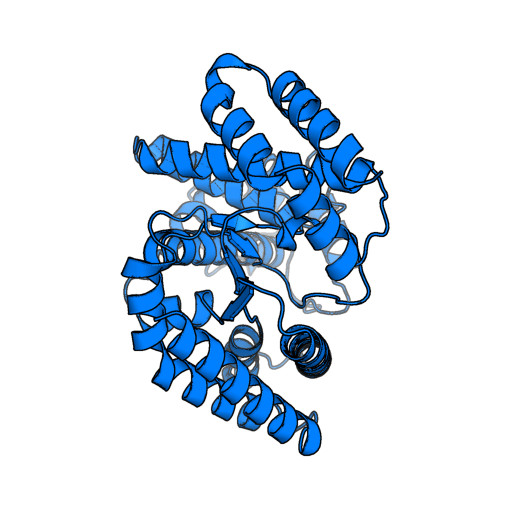281 15.929 -11.781 1.00 90.44 268 MET A O 1
ATOM 2276 N N . TYR A 1 269 ? 3.885 13.788 -12.145 1.00 88.94 269 TYR A N 1
ATOM 2277 C CA . TYR A 1 269 ? 3.620 13.820 -13.578 1.00 88.94 269 TYR A CA 1
ATOM 2278 C C . TYR A 1 269 ? 2.142 14.116 -13.870 1.00 88.94 269 TYR A C 1
ATOM 2280 O O . TYR A 1 269 ? 1.835 14.996 -14.672 1.00 88.94 269 TYR A O 1
ATOM 2288 N N . ILE A 1 270 ? 1.214 13.441 -13.186 1.00 88.12 270 ILE A N 1
ATOM 2289 C CA . ILE A 1 270 ? -0.229 13.670 -13.353 1.00 88.12 270 ILE A CA 1
ATOM 2290 C C . ILE A 1 270 ? -0.605 15.099 -12.943 1.00 88.12 270 ILE A C 1
ATOM 2292 O O . ILE A 1 270 ? -1.303 15.785 -13.689 1.00 88.12 270 ILE A O 1
ATOM 2296 N N . ALA A 1 271 ? -0.131 15.580 -11.793 1.00 87.75 271 ALA A N 1
ATOM 2297 C CA . ALA A 1 271 ? -0.423 16.921 -11.290 1.00 87.75 271 ALA A CA 1
ATOM 2298 C C . ALA A 1 271 ? 0.100 18.016 -12.235 1.00 87.75 271 ALA A C 1
ATOM 2300 O O . ALA A 1 271 ? -0.602 18.992 -12.496 1.00 87.75 271 ALA A O 1
ATOM 2301 N N . TYR A 1 272 ? 1.303 17.836 -12.789 1.00 86.31 272 TYR A N 1
ATOM 2302 C CA . TYR A 1 272 ? 1.890 18.771 -13.750 1.00 86.31 272 TYR A CA 1
ATOM 2303 C C . TYR A 1 272 ? 1.077 18.854 -15.050 1.00 86.31 272 TYR A C 1
ATOM 2305 O O . TYR A 1 272 ? 0.826 19.948 -15.552 1.00 86.31 272 TYR A O 1
ATOM 2313 N N . ASN A 1 273 ? 0.628 17.712 -15.576 1.00 84.69 273 ASN A N 1
ATOM 2314 C CA . ASN A 1 273 ? -0.112 17.667 -16.838 1.00 84.69 273 ASN A CA 1
ATOM 2315 C C . ASN A 1 273 ? -1.593 18.054 -16.693 1.00 84.69 273 ASN A C 1
ATOM 2317 O O . ASN A 1 273 ? -2.161 18.642 -17.608 1.00 84.69 273 ASN A O 1
ATOM 2321 N N . SER A 1 274 ? -2.226 17.741 -15.558 1.00 83.19 274 SER A N 1
ATOM 2322 C CA . SER A 1 274 ? -3.650 18.033 -15.321 1.00 83.19 274 SER A CA 1
ATOM 2323 C C . SER A 1 274 ? -3.918 19.452 -14.820 1.00 83.19 274 SER A C 1
ATOM 2325 O O . SER A 1 274 ? -5.021 19.955 -15.017 1.00 83.19 274 SER A O 1
ATOM 2327 N N . GLN A 1 275 ? -2.940 20.092 -14.162 1.00 78.44 275 GLN A N 1
ATOM 2328 C CA . GLN A 1 275 ? -3.118 21.364 -13.441 1.00 78.44 275 GLN A CA 1
ATOM 2329 C C . GLN A 1 275 ? -4.251 21.322 -12.391 1.00 78.44 275 GLN A C 1
ATOM 2331 O O . GLN A 1 275 ? -4.792 22.358 -12.008 1.00 78.44 275 GLN A O 1
ATOM 2336 N N . ASP A 1 276 ? -4.601 20.130 -11.904 1.00 81.81 276 ASP A N 1
ATOM 2337 C CA . ASP A 1 276 ? -5.683 19.914 -10.945 1.00 81.81 276 ASP A CA 1
ATOM 2338 C C . ASP A 1 276 ? -5.195 20.144 -9.501 1.00 81.81 276 ASP A C 1
ATOM 2340 O O . ASP A 1 276 ? -4.276 19.479 -9.012 1.00 81.81 276 ASP A O 1
ATOM 2344 N N . GLU A 1 277 ? -5.820 21.088 -8.792 1.00 82.88 277 GLU A N 1
ATOM 2345 C CA . GLU A 1 277 ? -5.508 21.400 -7.390 1.00 82.88 277 GLU A CA 1
ATOM 2346 C C . GLU A 1 277 ? -5.737 20.210 -6.446 1.00 82.88 277 GLU A C 1
ATOM 2348 O O . GLU A 1 277 ? -4.999 20.036 -5.475 1.00 82.88 277 GLU A O 1
ATOM 2353 N N . SER A 1 278 ? -6.696 19.330 -6.748 1.00 83.12 278 SER A N 1
ATOM 2354 C CA . SER A 1 278 ? -6.919 18.116 -5.955 1.00 83.12 278 SER A CA 1
ATOM 2355 C C . SER A 1 278 ? -5.727 17.155 -6.033 1.00 83.12 278 SER A C 1
ATOM 2357 O O . SER A 1 278 ? -5.401 16.490 -5.048 1.00 83.12 278 SER A O 1
ATOM 2359 N N . MET A 1 279 ? -5.014 17.134 -7.167 1.00 85.06 279 MET A N 1
ATOM 2360 C CA . MET A 1 279 ? -3.801 16.330 -7.346 1.00 85.06 279 MET A CA 1
ATOM 2361 C C . MET A 1 279 ? -2.620 16.912 -6.573 1.00 85.06 279 MET A C 1
ATOM 2363 O O . MET A 1 279 ? -1.836 16.162 -5.988 1.00 85.06 279 MET A O 1
ATOM 2367 N N . LYS A 1 280 ? -2.509 18.245 -6.515 1.00 86.00 280 LYS A N 1
ATOM 2368 C CA . LYS A 1 280 ? -1.501 18.919 -5.684 1.00 86.00 280 LYS A CA 1
ATOM 2369 C C . LYS A 1 280 ? -1.722 18.622 -4.202 1.00 86.00 280 LYS A C 1
ATOM 2371 O O . LYS A 1 280 ? -0.765 18.297 -3.501 1.00 86.00 280 LYS A O 1
ATOM 2376 N N . GLU A 1 281 ? -2.972 18.652 -3.747 1.00 87.00 281 GLU A N 1
ATOM 2377 C CA . GLU A 1 281 ? -3.335 18.299 -2.372 1.00 87.00 281 GLU A CA 1
ATOM 2378 C C . GLU A 1 281 ? -3.050 16.817 -2.064 1.00 87.00 281 GLU A C 1
ATOM 2380 O O . GLU A 1 281 ? -2.478 16.496 -1.021 1.00 87.00 281 GLU A O 1
ATOM 2385 N N . ALA A 1 282 ? -3.359 15.900 -2.987 1.00 88.06 282 ALA A N 1
ATOM 2386 C CA . ALA A 1 282 ? -3.033 14.481 -2.832 1.00 88.06 282 ALA A CA 1
ATOM 2387 C C . ALA A 1 282 ? -1.515 14.241 -2.717 1.00 88.06 282 ALA A C 1
ATOM 2389 O O . ALA A 1 282 ? -1.066 13.495 -1.843 1.00 88.06 282 ALA A O 1
ATOM 2390 N N . LEU A 1 283 ? -0.716 14.913 -3.554 1.00 89.88 283 LEU A N 1
ATOM 2391 C CA . LEU A 1 283 ? 0.748 14.861 -3.508 1.00 89.88 283 LEU A CA 1
ATOM 2392 C C . LEU A 1 283 ? 1.291 15.403 -2.177 1.00 89.88 283 LEU A C 1
ATOM 2394 O O . LEU A 1 283 ? 2.151 14.786 -1.547 1.00 89.88 283 LEU A O 1
ATOM 2398 N N . LYS A 1 284 ? 0.766 16.544 -1.730 1.00 90.44 284 LYS A N 1
ATOM 2399 C CA . LYS A 1 284 ? 1.118 17.181 -0.458 1.00 90.44 284 LYS A CA 1
ATOM 2400 C C . LYS A 1 284 ? 0.834 16.261 0.729 1.00 90.44 284 LYS A C 1
ATOM 2402 O O . LYS A 1 284 ? 1.713 16.047 1.566 1.00 90.44 284 LYS A O 1
ATOM 2407 N N . LYS A 1 285 ? -0.348 15.643 0.764 1.00 90.88 285 LYS A N 1
ATOM 2408 C CA . LYS A 1 285 ? -0.741 14.700 1.818 1.00 90.88 285 LYS A CA 1
ATOM 2409 C C . LYS A 1 285 ? 0.094 13.423 1.815 1.00 90.88 285 LYS A C 1
ATOM 2411 O O . LYS A 1 285 ? 0.532 12.985 2.874 1.00 90.88 285 LYS A O 1
ATOM 2416 N N . SER A 1 286 ? 0.373 12.872 0.634 1.00 92.12 286 SER A N 1
ATOM 2417 C CA . SER A 1 286 ? 1.269 11.722 0.457 1.00 92.12 286 SER A CA 1
ATOM 2418 C C . SER A 1 286 ? 2.653 11.992 1.066 1.00 92.12 286 SER A C 1
ATOM 2420 O O . SER A 1 286 ? 3.119 11.235 1.921 1.00 92.12 286 SER A O 1
ATOM 2422 N N . ARG A 1 287 ? 3.280 13.124 0.713 1.00 91.88 287 ARG A N 1
ATOM 2423 C CA . ARG A 1 287 ? 4.587 13.534 1.258 1.00 91.88 287 ARG A CA 1
ATOM 2424 C C . ARG A 1 287 ? 4.555 13.751 2.768 1.00 91.88 287 ARG A C 1
ATOM 2426 O O . ARG A 1 287 ? 5.481 13.339 3.466 1.00 91.88 287 ARG A O 1
ATOM 2433 N N . PHE A 1 288 ? 3.491 14.367 3.278 1.00 93.00 288 PHE A N 1
ATOM 2434 C CA . PHE A 1 288 ? 3.320 14.588 4.710 1.00 93.00 288 PHE A CA 1
ATOM 2435 C C . PHE A 1 288 ? 3.290 13.267 5.490 1.00 93.00 288 PHE A C 1
ATOM 2437 O O . PHE A 1 288 ? 4.059 13.095 6.433 1.00 93.00 288 PHE A O 1
ATOM 2444 N N . ILE A 1 289 ? 2.484 12.295 5.053 1.00 92.81 289 ILE A N 1
ATOM 2445 C CA . ILE A 1 289 ? 2.395 10.981 5.706 1.00 92.81 289 ILE A CA 1
ATOM 2446 C C . ILE A 1 289 ? 3.713 10.218 5.668 1.00 92.81 289 ILE A C 1
ATOM 2448 O O . ILE A 1 289 ? 4.117 9.639 6.675 1.00 92.81 289 ILE A O 1
ATOM 2452 N N . PHE A 1 290 ? 4.414 10.249 4.540 1.00 92.69 290 PHE A N 1
ATOM 2453 C CA . PHE A 1 290 ? 5.722 9.611 4.453 1.00 92.69 290 PHE A CA 1
ATOM 2454 C C . PHE A 1 290 ? 6.747 10.256 5.385 1.00 92.69 290 PHE A C 1
ATOM 2456 O O . PHE A 1 290 ? 7.567 9.558 5.970 1.00 92.69 290 PHE A O 1
ATOM 2463 N N . THR A 1 291 ? 6.653 11.570 5.602 1.00 93.62 291 THR A N 1
ATOM 2464 C CA . THR A 1 291 ? 7.484 12.265 6.597 1.00 93.62 291 THR A CA 1
ATOM 2465 C C . THR A 1 291 ? 7.205 11.735 8.000 1.00 93.62 291 THR A C 1
ATOM 2467 O O . THR A 1 291 ? 8.145 11.422 8.720 1.00 93.62 291 THR A O 1
ATOM 2470 N N . ILE A 1 292 ? 5.931 11.547 8.367 1.00 94.50 292 ILE A N 1
ATOM 2471 C CA . ILE A 1 292 ? 5.558 10.936 9.654 1.00 94.50 292 ILE A CA 1
ATOM 2472 C C . ILE A 1 292 ? 6.168 9.543 9.797 1.00 94.50 292 ILE A C 1
ATOM 2474 O O . ILE A 1 292 ? 6.765 9.246 10.829 1.00 94.50 292 ILE A O 1
ATOM 2478 N N . TRP A 1 293 ? 6.046 8.699 8.772 1.00 93.88 293 TRP A N 1
ATOM 2479 C CA . TRP A 1 293 ? 6.612 7.351 8.802 1.00 93.88 293 TRP A CA 1
ATOM 2480 C C . TRP A 1 293 ? 8.142 7.362 8.934 1.00 93.88 293 TRP A C 1
ATOM 2482 O O . TRP A 1 293 ? 8.684 6.653 9.781 1.00 93.88 293 TRP A O 1
ATOM 2492 N N . CYS A 1 294 ? 8.838 8.210 8.172 1.00 92.75 294 CYS A N 1
ATOM 2493 C CA . CYS A 1 294 ? 10.289 8.372 8.261 1.00 92.75 294 CYS A CA 1
ATOM 2494 C C . CYS A 1 294 ? 10.738 8.845 9.648 1.00 92.75 294 CYS A C 1
ATOM 2496 O O . CYS A 1 294 ? 11.651 8.257 10.225 1.00 92.75 294 CYS A O 1
ATOM 2498 N N . GLU A 1 295 ? 10.106 9.884 10.200 1.00 94.94 295 GLU A N 1
ATOM 2499 C CA . GLU A 1 295 ? 10.455 10.390 11.531 1.00 94.94 295 GLU A CA 1
ATOM 2500 C C . GLU A 1 295 ? 10.139 9.373 12.629 1.00 94.94 295 GLU A C 1
ATOM 2502 O O . GLU A 1 295 ? 10.920 9.236 13.566 1.00 94.94 295 GLU A O 1
ATOM 2507 N N . TYR A 1 296 ? 9.048 8.611 12.501 1.00 94.31 296 TYR A N 1
ATOM 2508 C CA . TYR A 1 296 ? 8.722 7.530 13.431 1.00 94.31 296 TYR A CA 1
ATOM 2509 C C . TYR A 1 296 ? 9.786 6.435 13.408 1.00 94.31 296 TYR A C 1
ATOM 2511 O O . TYR A 1 296 ? 10.274 6.022 14.457 1.00 94.31 296 TYR A O 1
ATOM 2519 N N . ARG A 1 297 ? 10.217 6.017 12.214 1.00 91.81 297 ARG A N 1
ATOM 2520 C CA . ARG A 1 297 ? 11.266 5.006 12.062 1.00 91.81 297 ARG A CA 1
ATOM 2521 C C . ARG A 1 297 ? 12.598 5.418 12.681 1.00 91.81 297 ARG A C 1
ATOM 2523 O O . ARG A 1 297 ? 13.282 4.563 13.232 1.00 91.81 297 ARG A O 1
ATOM 2530 N N . LYS A 1 298 ? 12.948 6.707 12.649 1.00 93.69 298 LYS A N 1
ATOM 2531 C CA . LYS A 1 298 ? 14.152 7.228 13.322 1.00 93.69 298 LYS A CA 1
ATOM 2532 C C . LYS A 1 298 ? 14.099 7.106 14.846 1.00 93.69 298 LYS A C 1
ATOM 2534 O O . LYS A 1 298 ? 15.145 7.191 15.478 1.00 93.69 298 LYS A O 1
ATOM 2539 N N . LYS A 1 299 ? 12.910 6.954 15.444 1.00 92.62 299 LYS A N 1
ATOM 2540 C CA . LYS A 1 299 ? 12.767 6.768 16.896 1.00 92.62 299 LYS A CA 1
ATOM 2541 C C . LYS A 1 299 ? 13.139 5.362 17.351 1.00 92.62 299 LYS A C 1
ATOM 2543 O O . LYS A 1 299 ? 13.370 5.185 18.539 1.00 92.62 299 LYS A O 1
ATOM 2548 N N . GLU A 1 300 ? 13.147 4.384 16.439 1.00 89.62 300 GLU A N 1
ATOM 2549 C CA . GLU A 1 300 ? 13.425 2.970 16.744 1.00 89.62 300 GLU A CA 1
ATOM 2550 C C . GLU A 1 300 ? 12.569 2.429 17.912 1.00 89.62 300 GLU A C 1
ATOM 2552 O O . GLU A 1 300 ? 12.963 1.536 18.662 1.00 89.62 300 GLU A O 1
ATOM 2557 N N . ALA A 1 301 ? 11.368 2.992 18.082 1.00 86.12 301 ALA A N 1
ATOM 2558 C CA . ALA A 1 301 ? 10.489 2.690 19.198 1.00 86.12 301 ALA A CA 1
ATOM 2559 C C . ALA A 1 301 ? 9.698 1.404 18.933 1.00 86.12 301 ALA A C 1
ATOM 2561 O O . ALA A 1 301 ? 8.856 1.348 18.037 1.00 86.12 301 ALA A O 1
ATOM 2562 N N . SER A 1 302 ? 9.905 0.384 19.766 1.00 88.12 302 SER A N 1
ATOM 2563 C CA . SER A 1 302 ? 9.189 -0.890 19.661 1.00 88.12 302 SER A CA 1
ATOM 2564 C C . SER A 1 302 ? 7.886 -0.885 20.469 1.00 88.12 302 SER A C 1
ATOM 2566 O O . SER A 1 302 ? 7.734 -1.624 21.444 1.00 88.12 302 SER A O 1
ATOM 2568 N N . LEU A 1 303 ? 6.930 -0.048 20.064 1.00 90.38 303 LEU A N 1
ATOM 2569 C CA . LEU A 1 303 ? 5.604 0.006 20.685 1.00 90.38 303 LEU A CA 1
ATOM 2570 C C . LEU A 1 303 ? 4.643 -0.999 20.045 1.00 90.38 303 LEU A C 1
ATOM 2572 O O . LEU A 1 303 ? 4.513 -1.054 18.821 1.00 90.38 303 LEU A O 1
ATOM 2576 N N . SER A 1 304 ? 3.910 -1.750 20.873 1.00 92.06 304 SER A N 1
ATOM 2577 C CA . SER A 1 304 ? 2.784 -2.562 20.395 1.00 92.06 304 SER A CA 1
ATOM 2578 C C . SER A 1 304 ? 1.642 -1.672 19.888 1.00 92.06 304 SER A C 1
ATOM 2580 O O . SER A 1 304 ? 1.572 -0.481 20.203 1.00 92.06 304 SER A O 1
ATOM 2582 N N . ILE A 1 305 ? 0.706 -2.261 19.139 1.00 92.56 305 ILE A N 1
ATOM 2583 C CA . ILE A 1 305 ? -0.492 -1.567 18.642 1.00 92.56 305 ILE A CA 1
ATOM 2584 C C . ILE A 1 305 ? -1.296 -0.964 19.807 1.00 92.56 305 ILE A C 1
ATOM 2586 O O . ILE A 1 305 ? -1.774 0.165 19.733 1.00 92.56 305 ILE A O 1
ATOM 2590 N N . GLU A 1 306 ? -1.436 -1.697 20.907 1.00 92.12 306 GLU A N 1
ATOM 2591 C CA . GLU A 1 306 ? -2.179 -1.258 22.087 1.00 92.12 306 GLU A CA 1
ATOM 2592 C C . GLU A 1 306 ? -1.466 -0.103 22.802 1.00 92.12 306 GLU A C 1
ATOM 2594 O O . GLU A 1 306 ? -2.112 0.874 23.194 1.00 92.12 306 GLU A O 1
ATOM 2599 N N . ALA A 1 307 ? -0.137 -0.187 22.927 1.00 93.06 307 ALA A N 1
ATOM 2600 C CA . ALA A 1 307 ? 0.680 0.842 23.560 1.00 93.06 307 ALA A CA 1
ATOM 2601 C C . ALA A 1 307 ? 0.633 2.157 22.768 1.00 93.06 307 ALA A C 1
ATOM 2603 O O . ALA A 1 307 ? 0.264 3.192 23.324 1.00 93.06 307 ALA A O 1
ATOM 2604 N N . ILE A 1 308 ? 0.902 2.110 21.456 1.00 94.50 308 ILE A N 1
ATOM 2605 C CA . ILE A 1 308 ? 0.924 3.319 20.621 1.00 94.50 308 ILE A CA 1
ATOM 2606 C C . ILE A 1 308 ? -0.451 3.990 20.554 1.00 94.50 308 ILE A C 1
ATOM 2608 O O . ILE A 1 308 ? -0.541 5.214 20.609 1.00 94.50 308 ILE A O 1
ATOM 2612 N N . LYS A 1 309 ? -1.544 3.214 20.505 1.00 93.44 309 LYS A N 1
ATOM 2613 C CA . LYS A 1 309 ? -2.899 3.784 20.516 1.00 93.44 309 LYS A CA 1
ATOM 2614 C C . LYS A 1 309 ? -3.242 4.440 21.843 1.00 93.44 309 LYS A C 1
ATOM 2616 O O . LYS A 1 309 ? -3.856 5.505 21.842 1.00 93.44 309 LYS A O 1
ATOM 2621 N N . SER A 1 310 ? -2.857 3.819 22.953 1.00 93.25 310 SER A N 1
ATOM 2622 C CA . SER A 1 310 ? -3.091 4.381 24.285 1.00 93.25 310 SER A CA 1
ATOM 2623 C C . SER A 1 310 ? -2.348 5.706 24.443 1.00 93.25 310 SER A C 1
ATOM 2625 O O . SER A 1 310 ? -2.959 6.705 24.820 1.00 93.25 310 SER A O 1
ATOM 2627 N N . GLN A 1 311 ? -1.074 5.748 24.048 1.00 94.69 311 GLN A N 1
ATOM 2628 C CA . GLN A 1 311 ? -0.271 6.965 24.122 1.00 94.69 311 GLN A CA 1
ATOM 2629 C C . GLN A 1 311 ? -0.784 8.055 23.176 1.00 94.69 311 GLN A C 1
ATOM 2631 O O . GLN A 1 311 ? -0.948 9.205 23.583 1.00 94.69 311 GLN A O 1
ATOM 2636 N N . ALA A 1 312 ? -1.151 7.697 21.943 1.00 94.75 312 ALA A N 1
ATOM 2637 C CA . ALA A 1 312 ? -1.727 8.636 20.984 1.00 94.75 312 ALA A CA 1
ATOM 2638 C C . ALA A 1 312 ? -3.012 9.303 21.497 1.00 94.75 312 ALA A C 1
ATOM 2640 O O . ALA A 1 312 ? -3.231 10.487 21.231 1.00 94.75 312 ALA A O 1
ATOM 2641 N N . LEU A 1 313 ? -3.851 8.565 22.233 1.00 93.25 313 LEU A N 1
ATOM 2642 C CA . LEU A 1 313 ? -5.052 9.109 22.869 1.00 93.25 313 LEU A CA 1
ATOM 2643 C C . LEU A 1 313 ? -4.708 10.074 24.007 1.00 93.25 313 LEU A C 1
ATOM 2645 O O . LEU A 1 313 ? -5.319 11.138 24.093 1.00 93.25 313 LEU A O 1
ATOM 2649 N N . LEU A 1 314 ? -3.729 9.732 24.851 1.00 94.50 314 LEU A N 1
ATOM 2650 C CA . LEU A 1 314 ? -3.305 10.571 25.977 1.00 94.50 314 LEU A CA 1
ATOM 2651 C C . LEU A 1 314 ? -2.787 11.938 25.519 1.00 94.50 314 LEU A C 1
ATOM 2653 O O . LEU A 1 314 ? -3.087 12.952 26.148 1.00 94.50 314 LEU A O 1
ATOM 2657 N N . ILE A 1 315 ? -2.046 11.977 24.410 1.00 94.31 315 ILE A N 1
ATOM 2658 C CA . ILE A 1 315 ? -1.414 13.208 23.915 1.00 94.31 315 ILE A CA 1
ATOM 2659 C C . ILE A 1 315 ? -2.224 13.940 22.835 1.00 94.31 315 ILE A C 1
ATOM 2661 O O . ILE A 1 315 ? -1.730 14.940 22.304 1.00 94.31 315 ILE A O 1
ATOM 2665 N N . ASP A 1 316 ? -3.419 13.445 22.493 1.00 92.81 316 ASP A N 1
ATOM 2666 C CA . ASP A 1 316 ? -4.246 13.893 21.359 1.00 92.81 316 ASP A CA 1
ATOM 2667 C C . ASP A 1 316 ? -3.438 13.985 20.044 1.00 92.81 316 ASP A C 1
ATOM 2669 O O . ASP A 1 316 ? -3.436 14.995 19.329 1.00 92.81 316 ASP A O 1
ATOM 2673 N N . PHE A 1 317 ? -2.685 12.915 19.748 1.00 94.12 317 PHE A N 1
ATOM 2674 C CA . PHE A 1 317 ? -1.715 12.861 18.648 1.00 94.12 317 PHE A CA 1
ATOM 2675 C C . PHE A 1 317 ? -2.353 13.204 17.300 1.00 94.12 317 PHE A C 1
ATOM 2677 O O . PHE A 1 317 ? -1.823 14.016 16.542 1.00 94.12 317 PHE A O 1
ATOM 2684 N N . TYR A 1 318 ? -3.537 12.647 17.030 1.00 89.50 318 TYR A N 1
ATOM 2685 C CA . TYR A 1 318 ? -4.281 12.891 15.796 1.00 89.50 318 TYR A CA 1
ATOM 2686 C C . TYR A 1 318 ? -4.556 14.384 15.568 1.00 89.50 318 TYR A C 1
ATOM 2688 O O . TYR A 1 318 ? -4.319 14.904 14.474 1.00 89.50 318 TYR A O 1
ATOM 2696 N N . ARG A 1 319 ? -5.015 15.105 16.600 1.00 90.31 319 ARG A N 1
ATOM 2697 C CA . ARG A 1 319 ? -5.293 16.539 16.487 1.00 90.31 319 ARG A CA 1
ATOM 2698 C C . ARG A 1 319 ? -4.017 17.340 16.249 1.00 90.31 319 ARG A C 1
ATOM 2700 O O . ARG A 1 319 ? -4.047 18.252 15.422 1.00 90.31 319 ARG A O 1
ATOM 2707 N N . LYS A 1 320 ? -2.923 17.005 16.942 1.00 93.88 320 LYS A N 1
ATOM 2708 C CA . LYS A 1 320 ? -1.617 17.669 16.788 1.00 93.88 320 LYS A CA 1
ATOM 2709 C C . LYS A 1 320 ? -1.068 17.507 15.372 1.00 93.88 320 LYS A C 1
ATOM 2711 O O . LYS A 1 320 ? -0.779 18.505 14.719 1.00 93.88 320 LYS A O 1
ATOM 2716 N N . ILE A 1 321 ? -1.041 16.281 14.849 1.00 94.31 321 ILE A N 1
ATOM 2717 C CA . ILE A 1 321 ? -0.639 16.010 13.461 1.00 94.31 321 ILE A CA 1
ATOM 2718 C C . ILE A 1 321 ? -1.534 16.761 12.466 1.00 94.31 321 ILE A C 1
ATOM 2720 O O . ILE A 1 321 ? -1.038 17.368 11.518 1.00 94.31 321 ILE A O 1
ATOM 2724 N N . GLY A 1 322 ? -2.848 16.796 12.706 1.00 91.81 322 GLY A N 1
ATOM 2725 C CA . GLY A 1 322 ? -3.777 17.565 11.878 1.00 91.81 322 GLY A CA 1
ATOM 2726 C C . GLY A 1 322 ? -3.547 19.083 11.921 1.00 91.81 322 GLY A C 1
ATOM 2727 O O . GLY A 1 322 ? -3.858 19.767 10.948 1.00 91.81 322 GLY A O 1
ATOM 2728 N N . MET A 1 323 ? -3.015 19.632 13.020 1.00 92.56 323 MET A N 1
ATOM 2729 C CA . MET A 1 323 ? -2.606 21.042 13.098 1.00 92.56 323 MET A CA 1
ATOM 2730 C C . MET A 1 323 ? -1.360 21.302 12.256 1.00 92.56 323 MET A C 1
ATOM 2732 O O . MET A 1 323 ? -1.395 22.207 11.426 1.00 92.56 323 MET A O 1
ATOM 2736 N N . ILE A 1 324 ? -0.333 20.456 12.379 1.00 94.25 324 ILE A N 1
ATOM 2737 C CA . ILE A 1 324 ? 0.891 20.557 11.567 1.00 94.25 324 ILE A CA 1
ATOM 2738 C C . ILE A 1 324 ? 0.543 20.507 10.075 1.00 94.25 324 ILE A C 1
ATOM 2740 O O . ILE A 1 324 ? 1.030 21.323 9.299 1.00 94.25 324 ILE A O 1
ATOM 2744 N N . TYR A 1 325 ? -0.358 19.606 9.666 1.00 92.69 325 TYR A N 1
ATOM 2745 C CA . TYR A 1 325 ? -0.788 19.527 8.270 1.00 92.69 325 TYR A CA 1
ATOM 2746 C C . TYR A 1 325 ? -1.445 20.821 7.764 1.00 92.69 325 TYR A C 1
ATOM 2748 O O . TYR A 1 325 ? -1.210 21.229 6.631 1.00 92.69 325 TYR A O 1
ATOM 2756 N N . ARG A 1 326 ? -2.260 21.492 8.589 1.00 91.50 326 ARG A N 1
ATOM 2757 C CA . ARG A 1 326 ? -2.899 22.766 8.207 1.00 91.50 326 ARG A CA 1
ATOM 2758 C C . ARG A 1 326 ? -1.903 23.918 8.090 1.00 91.50 326 ARG A C 1
ATOM 2760 O O . ARG A 1 326 ? -2.152 24.849 7.333 1.00 91.50 326 ARG A O 1
ATOM 2767 N N . GLU A 1 327 ? -0.799 23.851 8.822 1.00 92.38 327 GLU A N 1
ATOM 2768 C CA . GLU A 1 327 ? 0.251 24.877 8.848 1.00 92.38 327 GLU A CA 1
ATOM 2769 C C . GLU A 1 327 ? 1.425 24.552 7.916 1.00 92.38 327 GLU A C 1
ATOM 2771 O O . GLU A 1 327 ? 2.381 25.315 7.828 1.00 92.38 327 GLU A O 1
ATOM 2776 N N . ILE A 1 328 ? 1.351 23.449 7.175 1.00 90.69 328 ILE A N 1
ATOM 2777 C CA . ILE A 1 328 ? 2.451 22.929 6.359 1.00 90.69 328 ILE A CA 1
ATOM 2778 C C . ILE A 1 328 ? 2.981 23.938 5.321 1.00 90.69 328 ILE A C 1
ATOM 2780 O O . ILE A 1 328 ? 4.187 23.993 5.094 1.00 90.69 328 ILE A O 1
ATOM 2784 N N . ASP A 1 329 ? 2.116 24.786 4.747 1.00 88.31 329 ASP A N 1
ATOM 2785 C CA . ASP A 1 329 ? 2.535 25.833 3.803 1.00 88.31 329 ASP A CA 1
ATOM 2786 C C . ASP A 1 329 ? 3.257 26.986 4.521 1.00 88.31 329 ASP A C 1
ATOM 2788 O O . ASP A 1 329 ? 4.161 27.599 3.957 1.00 88.31 329 ASP A O 1
ATOM 2792 N N . ALA A 1 330 ? 2.892 27.262 5.778 1.00 85.62 330 ALA A N 1
ATOM 2793 C CA . ALA A 1 330 ? 3.547 28.265 6.615 1.00 85.62 330 ALA A CA 1
ATOM 2794 C C . ALA A 1 330 ? 4.893 27.768 7.170 1.00 85.62 330 ALA A C 1
ATOM 2796 O O . ALA A 1 330 ? 5.820 28.560 7.323 1.00 85.62 330 ALA A O 1
ATOM 2797 N N . LEU A 1 331 ? 5.019 26.460 7.430 1.00 82.69 331 LEU A N 1
ATOM 2798 C CA . LEU A 1 331 ? 6.276 25.823 7.841 1.00 82.69 331 LEU A CA 1
ATOM 2799 C C . LEU A 1 331 ? 7.339 25.877 6.733 1.00 82.69 331 LEU A C 1
ATOM 2801 O O . LEU A 1 331 ? 8.533 25.886 7.028 1.00 82.69 331 LEU A O 1
ATOM 2805 N N . GLY A 1 332 ? 6.916 25.953 5.468 1.00 78.75 332 GLY A N 1
ATOM 2806 C CA . GLY A 1 332 ? 7.722 26.345 4.309 1.00 78.75 332 GLY A CA 1
ATOM 2807 C C . GLY A 1 332 ? 8.750 25.319 3.818 1.00 78.75 332 GLY A C 1
ATOM 2808 O O . GLY A 1 332 ? 8.922 25.171 2.610 1.00 78.75 332 GLY A O 1
ATOM 2809 N N . THR A 1 333 ? 9.425 24.593 4.714 1.00 84.81 333 THR A N 1
ATOM 2810 C CA . THR A 1 333 ? 10.454 23.604 4.359 1.00 84.81 333 THR A CA 1
ATOM 2811 C C . THR A 1 333 ? 10.138 22.215 4.902 1.00 84.81 333 THR A C 1
ATOM 2813 O O . THR A 1 333 ? 9.557 22.056 5.977 1.00 84.81 333 THR A O 1
ATOM 2816 N N . GLN A 1 334 ? 10.588 21.190 4.173 1.00 85.50 334 GLN A N 1
ATOM 2817 C CA . GLN A 1 334 ? 10.463 19.793 4.588 1.00 85.50 334 GLN A CA 1
ATOM 2818 C C . GLN A 1 334 ? 11.172 19.515 5.924 1.00 85.50 334 GLN A C 1
ATOM 2820 O O . GLN A 1 334 ? 10.698 18.704 6.713 1.00 85.50 334 GLN A O 1
ATOM 2825 N N . GLU A 1 335 ? 12.275 20.215 6.198 1.00 90.56 335 GLU A N 1
ATOM 2826 C CA . GLU A 1 335 ? 13.020 20.109 7.455 1.00 90.56 335 GLU A CA 1
ATOM 2827 C C . GLU A 1 335 ? 12.216 20.667 8.638 1.00 90.56 335 GLU A C 1
ATOM 2829 O O . GLU A 1 335 ? 12.122 20.024 9.682 1.00 90.56 335 GLU A O 1
ATOM 2834 N N . SER A 1 336 ? 11.570 21.824 8.463 1.00 91.94 336 SER A N 1
ATOM 2835 C CA . SER A 1 336 ? 10.688 22.407 9.482 1.00 91.94 336 SER A CA 1
ATOM 2836 C C . SER A 1 336 ? 9.501 21.492 9.787 1.00 91.94 336 SER A C 1
ATOM 2838 O O . SER A 1 336 ? 9.194 21.253 10.952 1.00 91.94 336 SER A O 1
ATOM 2840 N N . ILE A 1 337 ? 8.881 20.917 8.752 1.00 92.88 337 ILE A N 1
ATOM 2841 C CA . ILE A 1 337 ? 7.778 19.957 8.900 1.00 92.88 337 ILE A CA 1
ATOM 2842 C C . ILE A 1 337 ? 8.247 18.705 9.654 1.00 92.88 337 ILE A C 1
ATOM 2844 O O . ILE A 1 337 ? 7.596 18.282 10.609 1.00 92.88 337 ILE A O 1
ATOM 2848 N N . ALA A 1 338 ? 9.391 18.136 9.266 1.00 94.75 338 ALA A N 1
ATOM 2849 C CA . ALA A 1 338 ? 9.975 16.972 9.927 1.00 94.75 338 ALA A CA 1
ATOM 2850 C C . ALA A 1 338 ? 10.293 17.245 11.405 1.00 94.75 338 ALA A C 1
ATOM 2852 O O . ALA A 1 338 ? 10.042 16.392 12.253 1.00 94.75 338 ALA A O 1
ATOM 2853 N N . LYS A 1 339 ? 10.781 18.446 11.735 1.00 95.31 339 LYS A N 1
ATOM 2854 C CA . LYS A 1 339 ? 11.074 18.848 13.115 1.00 95.31 339 LYS A CA 1
ATOM 2855 C C . LYS A 1 339 ? 9.820 18.878 13.993 1.00 95.31 339 LYS A C 1
ATOM 2857 O O . LYS A 1 339 ? 9.841 18.314 15.085 1.00 95.31 339 LYS A O 1
ATOM 2862 N N . GLU A 1 340 ? 8.735 19.488 13.518 1.00 95.88 340 GLU A N 1
ATOM 2863 C CA . GLU A 1 340 ? 7.459 19.548 14.253 1.00 95.88 340 GLU A CA 1
ATOM 2864 C C . GLU A 1 340 ? 6.834 18.155 14.428 1.00 95.88 340 GLU A C 1
ATOM 2866 O O . GLU A 1 340 ? 6.351 17.801 15.508 1.00 95.88 340 GLU A O 1
ATOM 2871 N N . ILE A 1 341 ? 6.895 17.325 13.381 1.00 96.25 341 ILE A N 1
ATOM 2872 C CA . ILE A 1 341 ? 6.463 15.923 13.440 1.00 96.25 341 ILE A CA 1
ATOM 2873 C C . ILE A 1 341 ? 7.299 15.150 14.463 1.00 96.25 341 ILE A C 1
ATOM 2875 O O . ILE A 1 341 ? 6.734 14.473 15.319 1.00 96.25 341 ILE A O 1
ATOM 2879 N N . SER A 1 342 ? 8.629 15.267 14.405 1.00 96.00 342 SER A N 1
ATOM 2880 C CA . SER A 1 342 ? 9.544 14.602 15.335 1.00 96.00 342 SER A CA 1
ATOM 2881 C C . SER A 1 342 ? 9.240 14.981 16.783 1.00 96.00 342 SER A C 1
ATOM 2883 O O . SER A 1 342 ? 9.167 14.089 17.621 1.00 96.00 342 SER A O 1
ATOM 2885 N N . ALA A 1 343 ? 8.998 16.265 17.066 1.00 95.06 343 ALA A N 1
ATOM 2886 C CA . ALA A 1 343 ? 8.643 16.726 18.406 1.00 95.06 343 ALA A CA 1
ATOM 2887 C C . ALA A 1 343 ? 7.320 16.116 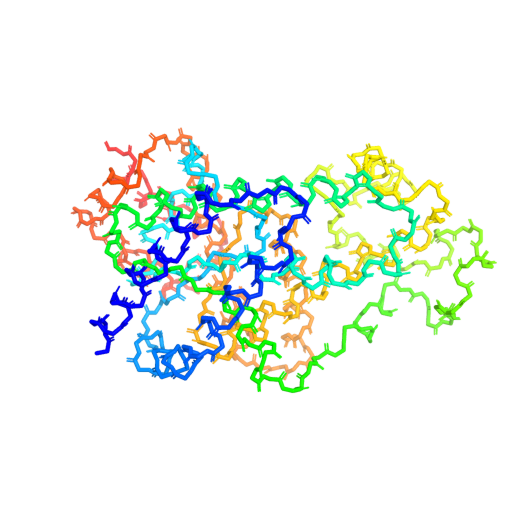18.898 1.00 95.06 343 ALA A C 1
ATOM 2889 O O . ALA A 1 343 ? 7.205 15.737 20.058 1.00 95.06 343 ALA A O 1
ATOM 2890 N N . CYS A 1 344 ? 6.318 15.970 18.024 1.00 94.69 344 CYS A N 1
ATOM 2891 C CA . CYS A 1 344 ? 5.082 15.265 18.378 1.00 94.69 344 CYS A CA 1
ATOM 2892 C C . CYS A 1 344 ? 5.306 13.770 18.630 1.00 94.69 344 CYS A C 1
ATOM 2894 O O . CYS A 1 344 ? 4.638 13.193 19.488 1.00 94.69 344 CYS A O 1
ATOM 2896 N N . LEU A 1 345 ? 6.211 13.150 17.871 1.00 95.56 345 LEU A N 1
ATOM 2897 C CA . LEU A 1 345 ? 6.556 11.741 18.013 1.00 95.56 345 LEU A CA 1
ATOM 2898 C C . LEU A 1 345 ? 7.354 11.458 19.285 1.00 95.56 345 LEU A C 1
ATOM 2900 O O . LEU A 1 345 ? 7.170 10.382 19.834 1.00 95.56 345 LEU A O 1
ATOM 2904 N N . ASP A 1 346 ? 8.171 12.394 19.777 1.00 94.38 346 ASP A N 1
ATOM 2905 C CA . ASP A 1 346 ? 8.892 12.238 21.051 1.00 94.38 346 ASP A CA 1
ATOM 2906 C C . ASP A 1 346 ? 7.912 11.934 22.196 1.00 94.38 346 ASP A C 1
ATOM 2908 O O . ASP A 1 346 ? 8.040 10.917 22.865 1.00 94.38 346 ASP A O 1
ATOM 2912 N N . PHE A 1 347 ? 6.824 12.702 22.305 1.00 92.12 347 PHE A N 1
ATOM 2913 C CA . PHE A 1 347 ? 5.763 12.434 23.286 1.00 92.12 347 PHE A CA 1
ATOM 2914 C C . PHE A 1 347 ? 4.962 11.152 23.016 1.00 92.12 347 PHE A C 1
ATOM 2916 O O . PHE A 1 347 ? 4.252 10.674 23.899 1.00 92.12 347 PHE A O 1
ATOM 2923 N N . LEU A 1 348 ? 4.982 10.638 21.782 1.00 92.12 348 LEU A N 1
ATOM 2924 C CA . LEU A 1 348 ? 4.281 9.405 21.418 1.00 92.12 348 LEU A CA 1
ATOM 2925 C C . LEU A 1 348 ? 5.084 8.156 21.797 1.00 92.12 348 LEU A C 1
ATOM 2927 O O . LEU A 1 348 ? 4.487 7.097 21.974 1.00 92.12 348 LEU A O 1
ATOM 2931 N N . VAL A 1 349 ? 6.413 8.262 21.848 1.00 89.62 349 VAL A N 1
ATOM 2932 C CA . VAL A 1 349 ? 7.309 7.127 22.114 1.00 89.62 349 VAL A CA 1
ATOM 2933 C C . VAL A 1 349 ? 7.865 7.093 23.538 1.00 89.62 349 VAL A C 1
ATOM 2935 O O . VAL A 1 349 ? 8.412 6.061 23.924 1.00 89.62 349 VAL A O 1
ATOM 2938 N N . GLU A 1 350 ? 7.708 8.182 24.297 1.00 77.00 350 GLU A N 1
ATOM 2939 C CA . GLU A 1 350 ? 7.804 8.226 25.769 1.00 77.00 350 GLU A CA 1
ATOM 2940 C C . GLU A 1 350 ? 6.711 7.386 26.441 1.00 77.00 350 GLU A C 1
ATOM 2942 O O . GLU A 1 350 ? 7.062 6.630 27.379 1.00 77.00 350 GLU A O 1
#

Sequence (350 aa):
MLDKLNKTQTEYFKLLKSIRADLDVEDIGYHLDKIRNFWFKKRRLIEIASQYVFNKSDTYFYTATSRFNVESTDNNIFFVIGKYQIYDDPLLSYLEVIERKDTVLHFDTYLRKLKNKVIESIDDLLILLEKEIPNFYIVPLRFLNSCINENKIDVMPFIKNFFVEEIDFARLNEYDDVSSIVITEHISQVMFFEDDNPALSIKERIKQYRREFSDILPSNMNDIQLLQFVLFGYFSQAIDIFQTSSYFNVFPFFSSVVTFLNYNFLLMYIAYNSQDESMKEALKKSRFIFTIWCEYRKKEASLSIEAIKSQALLIDFYRKIGMIYREIDALGTQESIAKEISACLDFLVE

pLDDT: mean 89.42, std 7.83, range [51.31, 98.5]

Radius of gyration: 21.02 Å; chains: 1; bounding box: 48×56×58 Å

Foldseek 3Di:
DVVVQLVLLVVVLVLLVVCLVVDDLVCLLVSLVVVVVSQVVCLVVLLVCLVPPVVPWQEEEEDPDLADPQQDQLCLVQLLAIPAYEYQQCLNVLSVVVVPVVVCVQFPLVSSVSSVSSSVRSVRSSVVSVVVRPRYHYHNLLSSLVVVDPDQDDCVVVVCQQWDVDDDPVPLVVDDDPQVTGDLVVQLQAAQFQPAHSVDDLVVSLVVSCVVCVSGDGPPQDSSSSVSVSLCVLRSRLSSQVSSCVSSVHAYDYPGPNSLSSNLVVLVVVCVVVVDVVSVVNSLVSLLNVLLSVLLSVVVARDRSVLLNVQCVVLVLNVQSVVLSVCVVVLPDSVSSSVSSNVSVVSSRD

Organism: Streptococcus anginosus (NCBI:txid1328)